Protein AF-A0A7K0VVI1-F1 (afdb_monomer)

pLDDT: mean 79.48, std 12.6, range [40.34, 97.38]

Sequence (184 aa):
MTERRVVFGRLAWAERVRLSEILRREVVGGVLLLIAAAVALIWANSAWRDAYFELTQVTIGPQSWGLHLTLADWAGEGLLALFFFVAGLELKRELVVGSLRNRSDAILPIAAAIGGMALPALIYFAFTSSTPGAGQGWGIPIATDIAFALAVLAIIGRGLPPALRAFLLTLAVVDDLGAITVIA

Mean predicted aligned error: 10.2 Å

Radius of gyration: 21.76 Å; Cα contacts (8 Å, |Δi|>4): 122; chains: 1; bounding box: 70×33×66 Å

Foldseek 3Di:
DDDDDDDPDPPVPVVVVVVVVVLVVLLVLLVVVVVVVVVLVDCCPDPNVVVVVVQQQCFDDDVVVVRRHGVVCCVPVVVVVVVVVVLVVVVVCCCPPRQVVDVVSVPVLLVVLCCLLVVQLVVQCVVCVVPPPSNLCSLVSLADDPSNVSNCCSVPVPPPDPVVVVSSNSSNSSNNVVSVVVND

Solvent-accessible surface area (backbone atoms only — not comparable to full-atom values): 10329 Å² total; per-residue (Å²): 138,86,84,83,82,86,80,89,77,73,70,68,57,64,52,50,52,52,51,50,54,52,50,50,52,49,36,51,53,22,51,50,50,54,50,51,52,51,51,50,54,51,42,62,74,40,97,57,22,63,62,50,53,54,54,37,61,41,70,56,60,62,70,93,74,72,41,80,35,28,42,46,46,43,62,51,56,49,47,46,51,55,50,48,51,52,50,51,53,50,49,54,46,28,47,71,79,38,72,49,49,43,67,83,62,33,49,59,41,51,53,49,24,52,50,61,33,49,51,42,28,51,54,44,48,72,74,32,72,88,44,89,81,45,80,74,56,44,61,60,67,35,60,64,64,50,67,59,53,48,20,51,42,55,69,69,43,76,83,57,58,71,68,57,53,54,49,52,54,53,24,43,55,52,30,42,54,48,41,47,72,74,71,110

Structure (mmCIF, N/CA/C/O backbone):
data_AF-A0A7K0VVI1-F1
#
_entry.id   AF-A0A7K0VVI1-F1
#
loop_
_atom_site.group_PDB
_atom_site.id
_atom_site.type_symbol
_atom_site.label_atom_id
_atom_site.label_alt_id
_atom_site.label_comp_id
_atom_site.label_asym_id
_atom_site.label_entity_id
_atom_site.label_seq_id
_atom_site.pdbx_PDB_ins_code
_atom_site.Cartn_x
_atom_site.Cartn_y
_atom_site.Cartn_z
_atom_site.occupancy
_atom_site.B_iso_or_equiv
_atom_site.auth_seq_id
_atom_site.auth_comp_id
_atom_site.auth_asym_id
_atom_site.auth_atom_id
_atom_site.pdbx_PDB_model_num
ATOM 1 N N . MET A 1 1 ? -44.580 -14.898 39.165 1.00 40.34 1 MET A N 1
ATOM 2 C CA . MET A 1 1 ? -44.389 -15.824 38.031 1.00 40.34 1 MET A CA 1
ATOM 3 C C . MET A 1 1 ? -43.973 -14.989 36.837 1.00 40.34 1 MET A C 1
ATOM 5 O O . MET A 1 1 ? -44.709 -14.096 36.444 1.00 40.34 1 MET A O 1
ATOM 9 N N . THR A 1 2 ? -42.738 -15.179 36.390 1.00 45.31 2 THR A N 1
ATOM 10 C CA . THR A 1 2 ? -42.007 -14.273 35.499 1.00 45.31 2 THR A CA 1
ATOM 11 C C . THR A 1 2 ? -41.863 -14.960 34.148 1.00 45.31 2 THR A C 1
ATOM 13 O O . THR A 1 2 ? -41.146 -15.953 34.066 1.00 45.31 2 THR A O 1
ATOM 16 N N . GLU A 1 3 ? -42.507 -14.458 33.093 1.00 43.78 3 GLU A N 1
ATOM 17 C CA . GLU A 1 3 ? -42.254 -14.942 31.730 1.00 43.78 3 GLU A CA 1
ATOM 18 C C . GLU A 1 3 ? -41.422 -13.934 30.931 1.00 43.78 3 GLU A C 1
ATOM 20 O O . GLU A 1 3 ? -41.817 -12.798 30.661 1.00 43.78 3 GLU A O 1
ATOM 25 N N . ARG A 1 4 ? -40.216 -14.390 30.580 1.00 45.56 4 ARG A N 1
ATOM 26 C CA . ARG A 1 4 ? -39.221 -13.739 29.727 1.00 45.56 4 ARG A CA 1
ATOM 27 C C . ARG A 1 4 ? -39.704 -13.754 28.275 1.00 45.56 4 ARG A C 1
ATOM 29 O O . ARG A 1 4 ? -39.815 -14.818 27.675 1.00 45.56 4 ARG A O 1
ATOM 36 N N . ARG A 1 5 ? -39.886 -12.578 27.666 1.00 47.03 5 ARG A N 1
ATOM 37 C CA . ARG A 1 5 ? -40.014 -12.451 26.205 1.00 47.03 5 ARG A CA 1
ATOM 38 C C . ARG A 1 5 ? -38.636 -12.563 25.552 1.00 47.03 5 ARG A C 1
ATOM 40 O O . ARG A 1 5 ? -37.759 -11.734 25.780 1.00 47.03 5 ARG A O 1
ATOM 47 N N . VAL A 1 6 ? -38.454 -13.590 24.729 1.00 54.66 6 VAL A N 1
ATOM 48 C CA . VAL A 1 6 ? -37.252 -13.814 23.915 1.00 54.66 6 VAL A CA 1
ATOM 49 C C . VAL A 1 6 ? -37.369 -12.981 22.632 1.00 54.66 6 VAL A C 1
ATOM 51 O O . VAL A 1 6 ? -38.163 -13.308 21.757 1.00 54.66 6 VAL A O 1
ATOM 54 N N . VAL A 1 7 ? -36.602 -11.888 22.523 1.00 55.25 7 VAL A N 1
ATOM 55 C CA . VAL A 1 7 ? -36.641 -10.951 21.371 1.00 55.25 7 VAL A CA 1
ATOM 56 C C . VAL A 1 7 ? -35.398 -11.054 20.456 1.00 55.25 7 VAL A C 1
ATOM 58 O O . VAL A 1 7 ? -35.383 -10.511 19.358 1.00 55.25 7 VAL A O 1
ATOM 61 N N . PHE A 1 8 ? -34.374 -11.839 20.803 1.00 53.88 8 PHE A N 1
ATOM 62 C CA . PHE A 1 8 ? -33.071 -11.837 20.105 1.00 53.88 8 PHE A CA 1
ATOM 63 C C . PHE A 1 8 ? -32.846 -12.963 19.070 1.00 53.88 8 PHE A C 1
ATOM 65 O O . PHE A 1 8 ? -31.756 -13.518 18.973 1.00 53.88 8 PHE A O 1
ATOM 72 N N . GLY A 1 9 ? -33.859 -13.323 18.274 1.00 49.78 9 GLY A N 1
ATOM 73 C CA . GLY A 1 9 ? -33.761 -14.474 17.354 1.00 49.78 9 GLY A CA 1
ATOM 74 C C . GLY A 1 9 ? -33.523 -14.175 15.867 1.00 49.78 9 GLY A C 1
ATOM 75 O O . GLY A 1 9 ? -32.975 -15.020 15.166 1.00 49.78 9 GLY A O 1
ATOM 76 N N . ARG A 1 10 ? -33.947 -13.012 15.344 1.00 47.38 10 ARG A N 1
ATOM 77 C CA . ARG A 1 10 ? -34.094 -12.826 13.877 1.00 47.38 10 ARG A CA 1
ATOM 78 C C . ARG A 1 10 ? -33.153 -11.812 13.218 1.00 47.38 10 ARG A C 1
ATOM 80 O O . ARG A 1 10 ? -33.054 -11.813 11.998 1.00 47.38 10 ARG A O 1
ATOM 87 N N . LEU A 1 11 ? -32.420 -11.002 13.985 1.00 53.69 11 LEU A N 1
ATOM 88 C CA . LEU A 1 11 ? -31.492 -9.999 13.430 1.00 53.69 11 LEU A CA 1
ATOM 89 C C . LEU A 1 11 ? -30.107 -10.574 13.078 1.00 53.69 11 LEU A C 1
ATOM 91 O O . LEU A 1 11 ? -29.451 -10.093 12.163 1.00 53.69 11 LEU A O 1
ATOM 95 N N . ALA A 1 12 ? -29.702 -11.681 13.706 1.00 57.44 12 ALA A N 1
ATOM 96 C CA . ALA A 1 12 ? -28.360 -12.242 13.540 1.00 57.44 12 ALA A CA 1
ATOM 97 C C . ALA A 1 12 ? -28.122 -12.978 12.205 1.00 57.44 12 ALA A C 1
ATOM 99 O O . ALA A 1 12 ? -26.975 -13.250 11.874 1.00 57.44 12 ALA A O 1
ATOM 100 N N . TRP A 1 13 ? -29.164 -13.344 11.451 1.00 55.56 13 TRP A N 1
ATOM 101 C CA . TRP A 1 13 ? -29.014 -14.111 10.204 1.00 55.56 13 TRP A CA 1
ATOM 102 C C . TRP A 1 13 ? -28.767 -13.217 8.988 1.00 55.56 13 TRP A C 1
ATOM 104 O O . TRP A 1 13 ? -27.836 -13.470 8.230 1.00 55.56 13 TRP A O 1
ATOM 114 N N . ALA A 1 14 ? -29.541 -12.140 8.832 1.00 56.72 14 ALA A N 1
ATOM 115 C CA . ALA A 1 14 ? -29.352 -11.187 7.735 1.00 56.72 14 ALA A CA 1
ATOM 116 C C . ALA A 1 14 ? -27.977 -10.501 7.806 1.00 56.72 14 ALA A C 1
ATOM 118 O O . ALA A 1 14 ? -27.325 -10.285 6.786 1.00 56.72 14 ALA A O 1
ATOM 119 N N . GLU A 1 15 ? -27.510 -10.222 9.023 1.00 58.06 15 GLU A N 1
ATOM 120 C CA . GLU A 1 15 ? -26.200 -9.630 9.279 1.00 58.06 15 GLU A CA 1
ATOM 121 C C . GLU A 1 15 ? -25.059 -10.618 8.993 1.00 58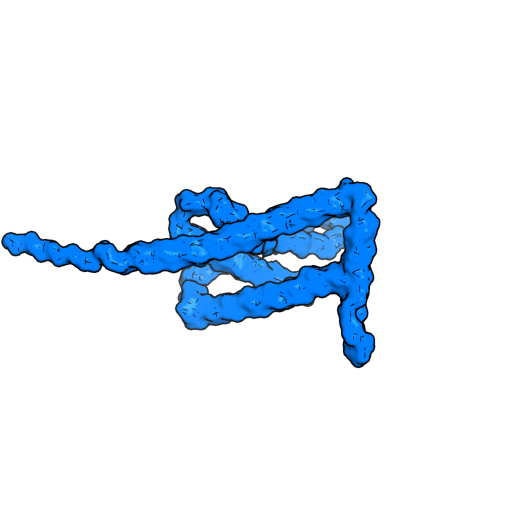.06 15 GLU A C 1
ATOM 123 O O . GLU A 1 15 ? -24.086 -10.258 8.337 1.00 58.06 15 GLU A O 1
ATOM 128 N N . ARG A 1 16 ? -25.215 -11.903 9.351 1.00 55.22 16 ARG A N 1
ATOM 129 C CA . ARG A 1 16 ? -24.257 -12.964 8.982 1.00 55.22 16 ARG A CA 1
ATOM 130 C C . ARG A 1 16 ? -24.175 -13.186 7.475 1.00 55.22 16 ARG A C 1
ATOM 132 O O . ARG A 1 16 ? -23.074 -13.367 6.967 1.00 55.22 16 ARG A O 1
ATOM 139 N N . VAL A 1 17 ? -25.305 -13.156 6.767 1.00 60.59 17 VAL A N 1
ATOM 140 C CA . VAL A 1 17 ? -25.335 -13.315 5.305 1.00 60.59 17 VAL A CA 1
ATOM 141 C C . VAL A 1 17 ? -24.643 -12.128 4.627 1.00 60.59 17 VAL A C 1
ATOM 143 O O . VAL A 1 17 ? -23.749 -12.346 3.812 1.00 60.59 17 VAL A O 1
ATOM 146 N N . ARG A 1 18 ? -24.937 -10.885 5.038 1.00 58.78 18 ARG A N 1
ATOM 147 C CA . ARG A 1 18 ? -24.235 -9.693 4.523 1.00 58.78 18 ARG A CA 1
ATOM 148 C C . ARG A 1 18 ? -22.737 -9.720 4.802 1.00 58.78 18 ARG A C 1
ATOM 150 O O . ARG A 1 18 ? -21.954 -9.471 3.892 1.00 58.78 18 ARG A O 1
ATOM 157 N N . LEU A 1 19 ? -22.335 -10.068 6.024 1.00 55.97 19 LEU A N 1
ATOM 158 C CA . LEU A 1 19 ? -20.921 -10.195 6.376 1.00 55.97 19 LEU A CA 1
ATOM 159 C C . LEU A 1 19 ? -20.249 -11.293 5.553 1.00 55.97 19 LEU A C 1
ATOM 161 O O . LEU A 1 19 ? -19.155 -11.083 5.053 1.00 55.97 19 LEU A O 1
ATOM 165 N N . SER A 1 20 ? -20.908 -12.436 5.344 1.00 57.38 20 SER A N 1
ATOM 166 C CA . SER A 1 20 ? -20.353 -13.511 4.518 1.00 57.38 20 SER A CA 1
ATOM 167 C C . SER A 1 20 ? -20.157 -13.096 3.060 1.00 57.38 20 SER A C 1
ATOM 169 O O . SER A 1 20 ? -19.182 -13.505 2.440 1.00 57.38 20 SER A O 1
ATOM 171 N N . GLU A 1 21 ? -21.038 -12.256 2.518 1.00 60.53 21 GLU A N 1
ATOM 172 C CA . GLU A 1 21 ? -20.967 -11.823 1.126 1.00 60.53 21 GLU A CA 1
ATOM 173 C C . GLU A 1 21 ? -19.925 -10.721 0.908 1.00 60.53 21 GLU A C 1
ATOM 175 O O . GLU A 1 21 ? -19.190 -10.767 -0.078 1.00 60.53 21 GLU A O 1
ATOM 180 N N . ILE A 1 22 ? -19.791 -9.795 1.862 1.00 57.16 22 ILE A N 1
ATOM 181 C CA . ILE A 1 22 ? -18.716 -8.790 1.887 1.00 57.16 22 ILE A CA 1
ATOM 182 C C . ILE A 1 22 ? -17.358 -9.484 2.049 1.00 57.16 22 ILE A C 1
ATOM 184 O O . ILE A 1 22 ? -16.472 -9.297 1.220 1.00 57.16 22 ILE A O 1
ATOM 188 N N . LEU A 1 23 ? -17.233 -10.392 3.022 1.00 55.91 23 LEU A N 1
ATOM 189 C CA . LEU A 1 23 ? -16.005 -11.158 3.258 1.00 55.91 23 LEU A CA 1
ATOM 190 C C . LEU A 1 23 ? -15.638 -12.036 2.061 1.00 55.91 23 LEU A C 1
ATOM 192 O O . LEU A 1 23 ? -14.468 -12.174 1.722 1.00 55.91 23 LEU A O 1
ATOM 196 N N . ARG A 1 24 ? -16.621 -12.641 1.386 1.00 61.84 24 ARG A N 1
ATOM 197 C CA . ARG A 1 24 ? -16.353 -13.454 0.195 1.00 61.84 24 ARG A CA 1
ATOM 198 C C . ARG A 1 24 ? -15.853 -12.594 -0.966 1.00 61.84 24 ARG A C 1
ATOM 200 O O . ARG A 1 24 ? -15.004 -13.064 -1.715 1.00 61.84 24 ARG A O 1
ATOM 207 N N . ARG A 1 25 ? -16.322 -11.348 -1.099 1.00 64.12 25 ARG A N 1
ATOM 208 C CA . ARG A 1 25 ? -15.789 -10.386 -2.080 1.00 64.12 25 ARG A CA 1
ATOM 209 C C . ARG A 1 25 ? -14.366 -9.942 -1.725 1.00 64.12 25 ARG A C 1
ATOM 211 O O . ARG A 1 25 ? -13.515 -9.951 -2.609 1.00 64.12 25 ARG A O 1
ATOM 218 N N . GLU A 1 26 ? -14.091 -9.656 -0.453 1.00 66.38 26 GLU A N 1
ATOM 219 C CA . GLU A 1 26 ? -12.748 -9.303 0.041 1.00 66.38 26 GLU A CA 1
ATOM 220 C C . GLU A 1 26 ? -11.733 -10.442 -0.163 1.00 66.38 26 GLU A C 1
ATOM 222 O O . GLU A 1 26 ? -10.644 -10.218 -0.687 1.00 66.38 26 GLU A O 1
ATOM 227 N N . VAL A 1 27 ? -12.106 -11.687 0.159 1.00 71.25 27 VAL A N 1
ATOM 228 C CA . VAL A 1 27 ? -11.250 -12.869 -0.058 1.00 71.25 27 VAL A CA 1
ATOM 229 C C . VAL A 1 27 ? -10.961 -13.079 -1.543 1.00 71.25 27 VAL A C 1
ATOM 231 O O . VAL A 1 27 ? -9.830 -13.394 -1.900 1.00 71.25 27 VAL A O 1
ATOM 234 N N . VAL A 1 28 ? -11.960 -12.922 -2.418 1.00 80.31 28 VAL A N 1
ATOM 235 C CA . VAL A 1 28 ? -11.761 -13.089 -3.867 1.00 80.31 28 VAL A CA 1
ATOM 236 C C . VAL A 1 28 ? -10.783 -12.045 -4.398 1.00 80.31 28 VAL A C 1
ATOM 238 O O . VAL A 1 28 ? -9.861 -12.416 -5.119 1.00 80.31 28 VAL A O 1
ATOM 241 N N . GLY A 1 29 ? -10.930 -10.777 -4.000 1.00 80.12 29 GLY A N 1
ATOM 242 C CA . GLY A 1 29 ? -9.983 -9.721 -4.368 1.00 80.12 29 GLY A CA 1
ATOM 243 C C . GLY A 1 29 ? -8.560 -10.036 -3.903 1.00 80.12 29 GLY A C 1
ATOM 244 O O . GLY A 1 29 ? -7.624 -9.982 -4.698 1.00 80.12 29 GLY A O 1
ATOM 245 N N . GLY A 1 30 ? -8.407 -10.468 -2.650 1.00 80.00 30 GLY A N 1
ATOM 246 C CA . GLY A 1 30 ? -7.105 -10.834 -2.098 1.00 80.00 30 GLY A CA 1
ATOM 247 C C . GLY A 1 30 ? -6.453 -12.045 -2.772 1.00 80.00 30 GLY A C 1
ATOM 248 O O . GL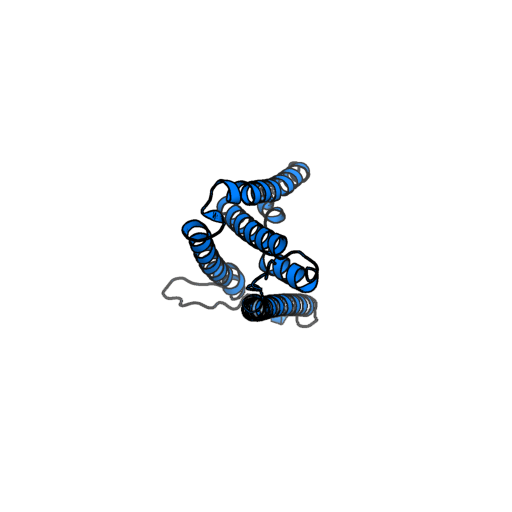Y A 1 30 ? -5.259 -12.035 -3.055 1.00 80.00 30 GLY A O 1
ATOM 249 N N . VAL A 1 31 ? -7.226 -13.086 -3.087 1.00 83.06 31 VAL A N 1
ATOM 250 C CA . VAL A 1 31 ? -6.714 -14.257 -3.817 1.00 83.06 31 VAL A CA 1
ATOM 251 C C . VAL A 1 31 ? -6.307 -13.879 -5.241 1.00 83.06 31 VAL A C 1
ATOM 253 O O . VAL A 1 31 ? -5.258 -14.323 -5.705 1.00 83.06 31 VAL A O 1
ATOM 256 N N . LEU A 1 32 ? -7.093 -13.042 -5.925 1.00 87.38 32 LEU A N 1
ATOM 257 C CA . LEU A 1 32 ? -6.739 -12.541 -7.254 1.00 87.38 32 LEU A CA 1
ATOM 258 C C . LEU A 1 32 ? -5.443 -11.724 -7.223 1.00 87.38 32 LEU A C 1
ATOM 260 O O . LEU A 1 32 ? -4.602 -11.928 -8.094 1.00 87.38 32 LEU A O 1
ATOM 264 N N . LEU A 1 33 ? -5.247 -10.874 -6.207 1.00 86.81 33 LEU A N 1
ATOM 265 C CA . LEU A 1 33 ? -4.001 -10.125 -6.004 1.00 86.81 33 LEU A CA 1
ATOM 266 C C . LEU A 1 33 ? -2.798 -11.069 -5.865 1.00 86.81 33 LEU A C 1
ATOM 268 O O . LEU A 1 33 ? -1.798 -10.901 -6.559 1.00 86.81 33 LEU A O 1
ATOM 272 N N . LEU A 1 34 ? -2.905 -12.094 -5.013 1.00 86.50 34 LEU A N 1
ATOM 273 C CA . LEU A 1 34 ? -1.829 -13.069 -4.804 1.00 86.50 34 LEU A CA 1
ATOM 274 C C . LEU A 1 34 ? -1.502 -13.855 -6.078 1.00 86.50 34 LEU A C 1
ATOM 276 O O . LEU A 1 34 ? -0.330 -14.073 -6.383 1.00 86.50 34 LEU A O 1
ATOM 280 N N . ILE A 1 35 ? -2.524 -14.264 -6.836 1.00 91.62 35 ILE A N 1
ATOM 281 C CA . ILE A 1 35 ? -2.335 -14.941 -8.125 1.00 91.62 35 ILE A CA 1
ATOM 282 C C . ILE A 1 35 ? -1.659 -13.998 -9.121 1.00 91.62 35 ILE A C 1
ATOM 284 O O . ILE A 1 35 ? -0.700 -14.405 -9.770 1.00 91.62 35 ILE A O 1
ATOM 288 N N . ALA A 1 36 ? -2.114 -12.747 -9.226 1.00 91.12 36 ALA 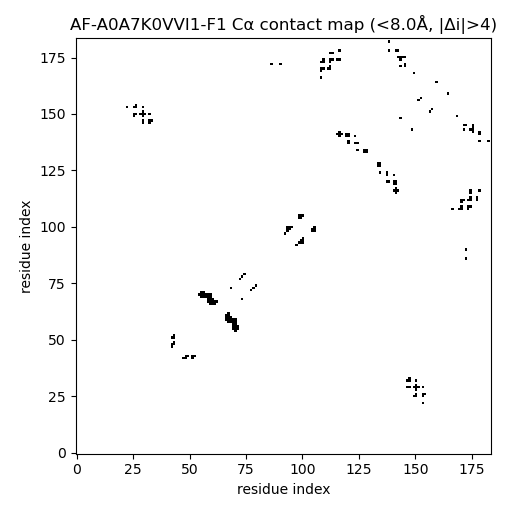A N 1
ATOM 289 C CA . ALA A 1 36 ? -1.522 -11.757 -10.120 1.00 91.12 36 ALA A CA 1
ATOM 290 C C . ALA A 1 36 ? -0.045 -11.500 -9.781 1.00 91.12 36 ALA A C 1
ATOM 292 O O . ALA A 1 36 ? 0.796 -11.535 -10.678 1.00 91.12 36 ALA A O 1
ATOM 293 N N . ALA A 1 37 ? 0.288 -11.340 -8.497 1.00 90.56 37 ALA A N 1
ATOM 294 C CA . ALA A 1 37 ? 1.665 -11.179 -8.033 1.00 90.56 37 ALA A CA 1
ATOM 295 C C . ALA A 1 37 ? 2.530 -12.410 -8.351 1.00 90.56 37 ALA A C 1
ATOM 297 O O . ALA A 1 37 ? 3.649 -12.272 -8.846 1.00 90.56 37 ALA A O 1
ATOM 298 N N . ALA A 1 38 ? 2.009 -13.620 -8.125 1.00 94.00 38 ALA A N 1
ATOM 299 C CA . ALA A 1 38 ? 2.714 -14.856 -8.457 1.00 94.00 38 ALA A CA 1
ATOM 300 C C . ALA A 1 38 ? 2.955 -14.991 -9.968 1.00 94.00 38 ALA A C 1
ATOM 302 O O . ALA A 1 38 ? 4.063 -15.325 -10.385 1.00 94.00 38 ALA A O 1
ATOM 303 N N . VAL A 1 39 ? 1.947 -14.692 -10.793 1.00 95.81 39 VAL A N 1
ATOM 304 C CA . VAL A 1 39 ? 2.070 -14.693 -12.257 1.00 95.81 39 VAL A CA 1
ATOM 305 C C . VAL A 1 39 ? 3.108 -13.668 -12.710 1.00 95.81 39 VAL A C 1
ATOM 307 O O . VAL A 1 39 ? 3.971 -14.015 -13.513 1.00 95.81 39 VAL A O 1
ATOM 310 N N . ALA A 1 40 ? 3.076 -12.446 -12.171 1.00 93.81 40 ALA A N 1
ATOM 311 C CA . ALA A 1 40 ? 4.048 -11.405 -12.494 1.00 93.81 40 ALA A CA 1
ATOM 312 C C . ALA A 1 40 ? 5.479 -11.830 -12.128 1.00 93.81 40 ALA A C 1
ATOM 314 O O . ALA A 1 40 ? 6.381 -11.722 -12.958 1.00 93.81 40 ALA A O 1
ATOM 315 N N . LEU A 1 41 ? 5.684 -12.390 -10.929 1.00 95.06 41 LEU A N 1
ATOM 316 C CA . LEU A 1 41 ? 6.987 -12.903 -10.494 1.00 95.06 41 LEU A CA 1
ATOM 317 C C . LEU A 1 41 ? 7.486 -14.039 -11.390 1.00 95.06 41 LEU A C 1
ATOM 319 O O . LEU A 1 41 ? 8.646 -14.020 -11.802 1.00 95.06 41 LEU A O 1
ATOM 323 N N . ILE A 1 42 ? 6.634 -15.015 -11.710 1.00 97.38 42 ILE A N 1
ATOM 324 C CA . ILE A 1 42 ? 7.006 -16.135 -12.583 1.00 97.38 42 ILE A CA 1
ATOM 325 C C . ILE A 1 42 ? 7.360 -15.615 -13.976 1.00 97.38 42 ILE A C 1
ATOM 327 O O . ILE A 1 42 ? 8.406 -15.977 -14.509 1.00 97.38 42 ILE A O 1
ATOM 331 N N . TRP A 1 43 ? 6.532 -14.744 -14.556 1.00 97.12 43 TRP A N 1
ATOM 332 C CA . TRP A 1 43 ? 6.752 -14.217 -15.900 1.00 97.12 43 TRP A CA 1
ATOM 333 C C . TRP A 1 43 ? 8.044 -13.394 -15.973 1.00 97.12 43 TRP A C 1
ATOM 335 O O . TRP A 1 43 ? 8.892 -13.677 -16.825 1.00 97.12 43 TRP A O 1
ATOM 345 N N . ALA A 1 44 ? 8.263 -12.474 -15.030 1.00 94.94 44 ALA A N 1
ATOM 346 C CA . ALA A 1 44 ? 9.460 -11.632 -14.975 1.00 94.94 44 ALA A CA 1
ATOM 347 C C . ALA A 1 44 ? 10.770 -12.424 -14.786 1.00 94.94 44 ALA A C 1
ATOM 349 O O . ALA A 1 44 ? 11.836 -11.946 -15.177 1.00 94.94 44 ALA A O 1
ATOM 350 N N . ASN A 1 45 ? 10.698 -13.636 -14.222 1.00 96.94 45 ASN A N 1
ATOM 351 C CA . ASN A 1 45 ? 11.842 -14.532 -14.007 1.00 96.94 45 ASN A CA 1
ATOM 352 C C . ASN A 1 45 ? 11.894 -15.713 -14.999 1.00 96.94 45 ASN A C 1
ATOM 354 O O . ASN A 1 45 ? 12.700 -16.627 -14.831 1.00 96.94 45 ASN A O 1
ATOM 358 N N . SER A 1 46 ? 11.045 -15.717 -16.028 1.00 95.81 46 SER A N 1
ATOM 359 C CA . SER A 1 46 ? 10.980 -16.785 -17.035 1.00 95.81 46 SER A CA 1
ATOM 360 C C . SER A 1 46 ? 11.779 -16.457 -18.302 1.00 95.81 46 SER A C 1
ATOM 362 O O . SER A 1 46 ? 12.265 -15.342 -18.491 1.00 95.81 46 SER A O 1
ATOM 364 N N . ALA A 1 47 ? 11.849 -17.416 -19.232 1.00 95.94 47 ALA A N 1
ATOM 365 C CA . ALA A 1 47 ? 12.404 -17.201 -20.572 1.00 95.94 47 ALA A CA 1
ATOM 366 C C . ALA A 1 47 ? 11.629 -16.153 -21.401 1.00 95.94 47 ALA A C 1
ATOM 368 O O . ALA A 1 47 ? 12.152 -15.661 -22.393 1.00 95.94 47 ALA A O 1
ATOM 369 N N . TRP A 1 48 ? 10.405 -15.789 -20.997 1.00 94.81 48 TRP A N 1
ATOM 370 C CA . TRP A 1 48 ? 9.587 -14.754 -21.643 1.00 94.81 48 TRP A CA 1
ATOM 371 C C . TRP A 1 48 ? 9.651 -13.400 -20.926 1.00 94.81 48 TRP A C 1
ATOM 373 O O . TRP A 1 48 ? 8.767 -12.562 -21.114 1.00 94.81 48 TRP A O 1
ATOM 383 N N . ARG A 1 49 ? 10.673 -13.179 -20.088 1.00 95.06 49 ARG A N 1
ATOM 384 C CA . ARG A 1 49 ? 10.858 -11.920 -19.355 1.00 95.06 49 ARG A CA 1
ATOM 385 C C . ARG A 1 49 ? 10.909 -10.695 -20.268 1.00 95.06 49 ARG A C 1
ATOM 387 O O . ARG A 1 49 ? 10.369 -9.660 -19.901 1.00 95.06 49 ARG A O 1
ATOM 394 N N . ASP A 1 50 ? 11.510 -10.815 -21.450 1.00 94.88 50 ASP A N 1
ATOM 395 C CA . ASP A 1 50 ? 11.674 -9.680 -22.362 1.00 94.88 50 ASP A CA 1
ATOM 396 C C . ASP A 1 50 ? 10.312 -9.191 -22.857 1.00 94.88 50 ASP A C 1
ATOM 398 O O . ASP A 1 50 ? 10.023 -8.005 -22.771 1.00 94.88 50 ASP A O 1
ATOM 402 N N . ALA A 1 51 ? 9.410 -10.114 -23.207 1.00 94.00 51 ALA A N 1
ATOM 403 C CA . ALA A 1 51 ? 8.035 -9.784 -23.576 1.00 94.00 51 ALA A CA 1
ATOM 404 C C . ALA A 1 51 ? 7.257 -9.104 -22.432 1.00 94.00 51 ALA A C 1
ATOM 406 O O . ALA A 1 51 ? 6.432 -8.227 -22.684 1.00 94.00 51 ALA A O 1
ATOM 407 N N . TYR A 1 52 ? 7.515 -9.482 -21.172 1.00 93.25 52 TYR A N 1
ATOM 408 C CA . TYR A 1 52 ? 6.924 -8.806 -20.013 1.00 93.25 52 TYR A CA 1
ATOM 409 C C . TYR A 1 52 ? 7.408 -7.355 -19.919 1.00 93.25 52 TYR A C 1
ATOM 411 O O . TYR A 1 52 ? 6.593 -6.438 -19.829 1.00 93.25 52 TYR A O 1
ATOM 419 N N . PHE A 1 53 ? 8.722 -7.127 -19.985 1.00 93.44 53 PHE A N 1
ATOM 420 C CA . PHE A 1 53 ? 9.269 -5.774 -19.892 1.00 93.44 53 PHE A CA 1
ATOM 421 C C . PHE A 1 53 ? 8.903 -4.915 -21.109 1.00 93.44 53 PHE A C 1
ATOM 423 O O . PHE A 1 53 ? 8.516 -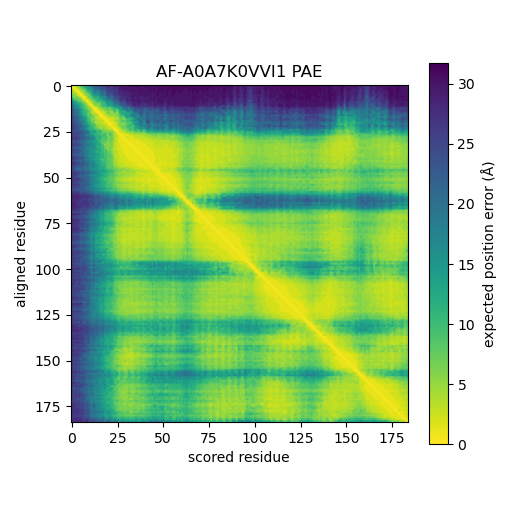3.765 -20.924 1.00 93.44 53 PHE A O 1
ATOM 430 N N . GLU A 1 54 ? 8.908 -5.458 -22.325 1.00 94.44 54 GLU A N 1
ATOM 431 C CA . GLU A 1 54 ? 8.422 -4.750 -23.516 1.00 94.44 54 GLU A CA 1
ATOM 432 C C . GLU A 1 54 ? 6.966 -4.302 -23.355 1.00 94.44 54 GLU A C 1
ATOM 434 O O . GLU A 1 54 ? 6.652 -3.141 -23.618 1.00 94.44 54 GLU A O 1
ATOM 439 N N . LEU A 1 55 ? 6.094 -5.178 -22.841 1.00 92.75 55 LEU A N 1
ATOM 440 C CA . LEU A 1 55 ? 4.696 -4.845 -22.568 1.00 92.75 55 LEU A CA 1
ATOM 441 C C . LEU A 1 55 ? 4.572 -3.681 -21.574 1.00 92.75 55 LEU A C 1
ATOM 443 O O . LEU A 1 55 ? 3.768 -2.775 -21.789 1.00 92.75 55 LEU A O 1
ATOM 447 N N . THR A 1 56 ? 5.378 -3.674 -20.508 1.00 90.94 56 THR A N 1
ATOM 448 C CA . THR A 1 56 ? 5.350 -2.586 -19.513 1.00 90.94 56 THR A CA 1
ATOM 449 C C . THR A 1 56 ? 5.742 -1.226 -20.094 1.00 90.94 56 THR A C 1
ATOM 451 O O . THR A 1 56 ? 5.250 -0.208 -19.617 1.00 90.94 56 THR A O 1
ATOM 454 N N . GLN A 1 57 ? 6.572 -1.205 -21.142 1.00 92.25 57 GLN A N 1
ATOM 455 C CA . GLN A 1 57 ? 7.043 0.013 -21.810 1.00 92.25 57 GLN A CA 1
ATOM 456 C C . GLN A 1 57 ? 6.115 0.491 -22.938 1.00 92.25 57 GLN A C 1
ATOM 458 O O . GLN A 1 57 ? 6.361 1.544 -23.530 1.00 92.25 57 GLN A O 1
ATOM 463 N N . VAL A 1 58 ? 5.042 -0.246 -23.250 1.00 90.69 58 VAL A N 1
ATOM 464 C CA . VAL A 1 58 ? 4.057 0.180 -24.252 1.00 90.69 58 VAL A CA 1
ATOM 465 C C . VAL A 1 58 ? 3.443 1.501 -23.811 1.00 90.69 58 VAL A C 1
ATOM 467 O O . VAL A 1 58 ? 2.825 1.585 -22.755 1.00 90.69 58 VAL A O 1
ATOM 470 N N . THR A 1 59 ? 3.603 2.539 -24.625 1.00 89.12 59 THR A N 1
ATOM 471 C CA . THR A 1 59 ? 3.058 3.863 -24.327 1.00 89.12 59 THR A CA 1
ATOM 472 C C . THR A 1 59 ? 1.614 3.967 -24.796 1.00 89.12 59 THR A C 1
ATOM 474 O O . THR A 1 59 ? 1.277 3.612 -25.927 1.00 89.12 59 THR A O 1
ATOM 477 N N . ILE A 1 60 ? 0.743 4.445 -23.910 1.00 83.38 60 ILE A N 1
ATOM 478 C CA . ILE A 1 60 ? -0.688 4.603 -24.164 1.00 83.38 60 ILE A CA 1
ATOM 479 C C . ILE A 1 60 ? -1.089 6.008 -23.717 1.00 83.38 60 ILE A C 1
ATOM 481 O O . ILE A 1 60 ? -0.938 6.366 -22.553 1.00 83.38 60 ILE A O 1
ATOM 485 N N . GLY A 1 61 ? -1.627 6.817 -24.628 1.00 78.56 61 GLY A N 1
ATOM 486 C CA . GLY A 1 61 ? -2.156 8.133 -24.280 1.00 78.56 61 GLY A CA 1
ATOM 487 C C . GLY A 1 61 ? -2.345 9.050 -25.490 1.00 78.56 61 GLY A C 1
ATOM 488 O O . GLY A 1 61 ? -1.621 8.929 -26.482 1.00 78.56 61 GLY A O 1
ATOM 489 N N . PRO A 1 62 ? -3.341 9.953 -25.463 1.00 71.44 62 PRO A N 1
ATOM 490 C CA . PRO A 1 62 ? -3.550 10.906 -26.541 1.00 71.44 62 PRO A CA 1
ATOM 491 C C . PRO A 1 62 ? -2.400 11.924 -26.579 1.00 71.44 62 PRO A C 1
ATOM 493 O O . PRO A 1 62 ? -2.263 12.763 -25.688 1.00 71.44 62 PRO A O 1
ATOM 496 N N . GLN A 1 63 ? -1.611 11.889 -27.661 1.00 66.62 63 GLN A 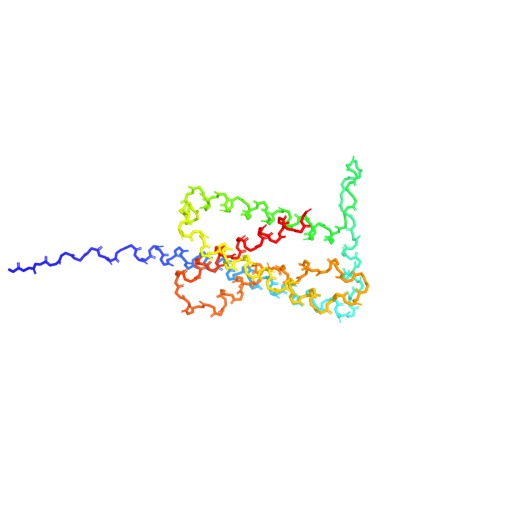N 1
ATOM 497 C CA . GLN A 1 63 ? -0.510 12.833 -27.920 1.00 66.62 63 GLN A CA 1
ATOM 498 C C . GLN A 1 63 ? -0.946 14.303 -27.811 1.00 66.62 63 GLN A C 1
ATOM 500 O O . GLN A 1 63 ? -0.165 15.155 -27.402 1.00 66.62 63 GLN A O 1
ATOM 505 N N . SER A 1 64 ? -2.213 14.601 -28.114 1.00 70.25 64 SER A N 1
ATOM 506 C CA . SER A 1 64 ? -2.791 15.947 -28.041 1.00 70.25 64 SER A CA 1
ATOM 507 C C . SER A 1 64 ? -2.796 16.564 -26.639 1.00 70.25 64 SER A C 1
ATOM 509 O O . SER A 1 64 ? -2.934 17.778 -26.526 1.00 70.25 64 SER A O 1
ATOM 511 N N . TRP A 1 65 ? -2.681 15.757 -25.580 1.00 71.19 65 TRP A N 1
ATOM 512 C CA . TRP A 1 65 ? -2.666 16.215 -24.184 1.00 71.19 65 TRP A CA 1
ATOM 513 C C . TRP A 1 65 ? -1.296 16.038 -23.510 1.00 71.19 65 TRP A C 1
ATOM 515 O O . TRP A 1 65 ? -1.187 16.235 -22.305 1.00 71.19 65 TRP A O 1
ATOM 525 N N . GLY A 1 66 ? -0.253 15.659 -24.262 1.00 69.62 66 GLY A N 1
ATOM 526 C CA . GLY A 1 66 ? 1.095 15.439 -23.720 1.00 69.62 66 GLY A CA 1
ATOM 527 C C . GLY A 1 66 ? 1.225 14.218 -22.799 1.00 69.62 66 GLY A C 1
ATOM 528 O O . GLY A 1 66 ? 2.248 14.054 -22.141 1.00 69.62 66 GLY A O 1
ATOM 529 N N . LEU A 1 67 ? 0.208 13.353 -22.749 1.00 72.12 67 LEU A N 1
ATOM 530 C CA . LEU A 1 67 ? 0.201 12.128 -21.950 1.00 72.12 67 LEU A CA 1
ATOM 531 C C . LEU A 1 67 ? 0.965 11.020 -22.686 1.00 72.12 67 LEU A C 1
ATOM 533 O O . LEU A 1 67 ? 0.396 10.289 -23.495 1.00 72.12 67 LEU A O 1
ATOM 537 N N . HIS A 1 68 ? 2.260 10.913 -22.396 1.00 77.31 68 HIS A N 1
ATOM 538 C CA . HIS A 1 68 ? 3.148 9.840 -22.852 1.00 77.31 68 HIS A CA 1
ATOM 539 C C . HIS A 1 68 ? 3.454 8.873 -21.705 1.00 77.31 68 HIS A C 1
ATOM 541 O O . HIS A 1 68 ? 4.599 8.736 -21.289 1.00 77.31 68 HIS A O 1
ATOM 547 N N . LEU A 1 69 ? 2.414 8.238 -21.171 1.00 84.81 69 LEU A N 1
ATOM 548 C CA . LEU A 1 69 ? 2.546 7.295 -20.065 1.00 84.81 69 LEU A CA 1
ATOM 549 C C . LEU A 1 69 ? 2.738 5.879 -20.601 1.00 84.81 69 LEU A C 1
ATOM 551 O O . LEU A 1 69 ? 2.051 5.455 -21.540 1.00 84.81 69 LEU A O 1
ATOM 555 N N . THR A 1 70 ? 3.678 5.150 -20.012 1.00 91.69 70 THR A N 1
ATOM 556 C CA . THR A 1 70 ? 3.840 3.718 -20.265 1.00 91.69 70 THR A CA 1
ATOM 557 C C . THR A 1 70 ? 2.697 2.934 -19.620 1.00 91.69 70 THR A C 1
ATOM 559 O O . THR A 1 70 ? 1.973 3.431 -18.754 1.00 91.69 70 THR A O 1
ATOM 562 N N . LEU A 1 71 ? 2.513 1.681 -20.029 1.00 90.44 71 LEU A N 1
ATOM 563 C CA . LEU A 1 71 ? 1.551 0.788 -19.395 1.00 90.44 71 LEU A CA 1
ATOM 564 C C . LEU A 1 71 ? 1.898 0.577 -17.913 1.00 90.44 71 LEU A C 1
ATOM 566 O O . LEU A 1 71 ? 0.988 0.463 -17.094 1.00 90.44 71 LEU A O 1
ATOM 570 N N . ALA A 1 72 ? 3.192 0.575 -17.566 1.00 89.88 72 ALA A N 1
ATOM 571 C CA . ALA A 1 72 ? 3.643 0.572 -16.178 1.00 89.88 72 ALA A CA 1
ATOM 572 C C . ALA A 1 72 ? 3.171 1.811 -15.413 1.00 89.88 72 ALA A C 1
ATOM 574 O O . ALA A 1 72 ? 2.674 1.656 -14.303 1.00 89.88 72 ALA A O 1
ATOM 575 N N . ASP A 1 73 ? 3.253 3.004 -16.003 1.00 90.12 73 ASP A N 1
ATOM 576 C CA . ASP A 1 73 ? 2.805 4.238 -15.343 1.00 90.12 73 ASP A CA 1
ATOM 577 C C . ASP A 1 73 ? 1.282 4.247 -15.160 1.00 90.12 73 ASP A C 1
ATOM 579 O O . ASP A 1 73 ? 0.773 4.612 -14.104 1.00 90.12 73 ASP A O 1
ATOM 583 N N . TRP A 1 74 ? 0.524 3.764 -16.148 1.00 90.75 74 TRP A N 1
ATOM 584 C CA . TRP A 1 74 ? -0.924 3.592 -15.999 1.00 90.75 74 TRP A CA 1
ATOM 585 C C . TRP A 1 74 ? -1.287 2.596 -14.898 1.00 90.75 74 TRP A C 1
ATOM 587 O O . TRP A 1 74 ? -2.219 2.840 -14.129 1.00 90.75 74 TRP A O 1
ATOM 597 N N . ALA A 1 75 ? -0.573 1.473 -14.823 1.00 89.38 75 ALA A N 1
ATOM 598 C CA . ALA A 1 75 ? -0.799 0.460 -13.800 1.00 89.38 75 ALA A CA 1
ATOM 599 C C . ALA A 1 75 ? -0.348 0.928 -12.408 1.00 89.38 75 ALA A C 1
ATOM 601 O O . ALA A 1 75 ? -1.004 0.607 -11.422 1.00 89.38 75 ALA A O 1
ATOM 602 N N . GLY A 1 76 ? 0.752 1.675 -12.334 1.00 88.06 76 GLY A N 1
ATOM 603 C CA . GLY A 1 76 ? 1.323 2.217 -11.110 1.00 88.06 76 GLY A CA 1
ATOM 604 C C . GLY A 1 76 ? 0.568 3.451 -10.650 1.00 88.06 76 GLY A C 1
ATOM 605 O O . GLY A 1 76 ? -0.175 3.385 -9.686 1.00 88.06 76 GLY A O 1
ATOM 606 N N . GLU A 1 77 ? 0.715 4.569 -11.347 1.00 86.00 77 GLU A N 1
ATOM 607 C CA . GLU A 1 77 ? 0.145 5.857 -10.946 1.00 86.00 77 GLU A CA 1
ATOM 608 C C . GLU A 1 77 ? -1.357 5.950 -11.245 1.00 86.00 77 GLU A C 1
ATOM 610 O O . GLU A 1 77 ? -2.132 6.429 -10.417 1.00 86.00 77 GLU A O 1
ATOM 615 N N . GLY A 1 78 ? -1.798 5.462 -12.409 1.00 88.50 78 GLY A N 1
ATOM 616 C CA . GLY A 1 78 ? -3.194 5.580 -12.844 1.00 88.50 78 GLY A CA 1
ATOM 617 C C . GLY A 1 78 ? -4.172 4.762 -11.993 1.00 88.50 78 GL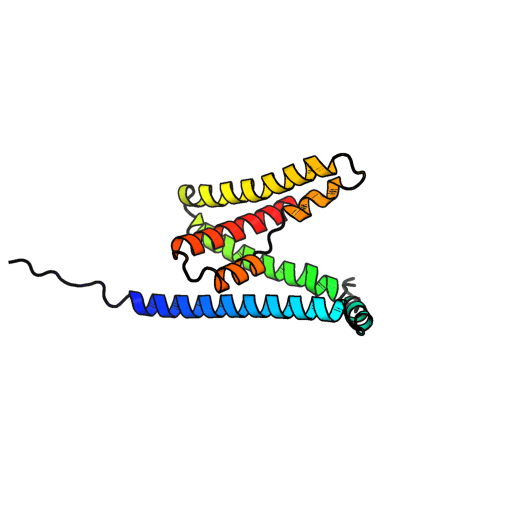Y A C 1
ATOM 618 O O . GLY A 1 78 ? -5.173 5.291 -11.498 1.00 88.50 78 GLY A O 1
ATOM 619 N N . LEU A 1 79 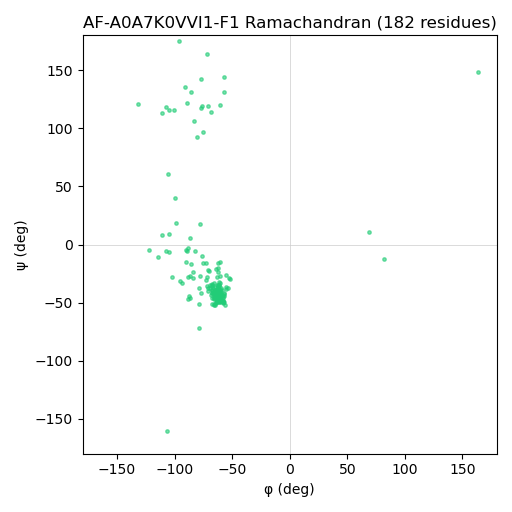? -3.890 3.471 -11.790 1.00 89.31 79 LEU A N 1
ATOM 620 C CA . LEU A 1 79 ? -4.723 2.622 -10.929 1.00 89.31 79 LEU A CA 1
ATOM 621 C C . LEU A 1 79 ? -4.625 3.033 -9.458 1.00 89.31 79 LEU A C 1
ATOM 623 O O . LEU A 1 79 ? -5.635 2.981 -8.759 1.00 89.31 79 LEU A O 1
ATOM 627 N N . LEU A 1 80 ? -3.456 3.485 -8.999 1.00 85.44 80 LEU A N 1
ATOM 628 C CA . LEU A 1 80 ? -3.270 3.973 -7.633 1.00 85.44 80 LEU A CA 1
ATOM 629 C C . LEU A 1 80 ? -4.038 5.279 -7.389 1.00 85.44 80 LEU A C 1
ATOM 631 O O . LEU A 1 80 ? -4.655 5.433 -6.337 1.00 85.44 80 LEU A O 1
ATOM 635 N N . ALA A 1 81 ? -4.132 6.169 -8.381 1.00 87.94 81 ALA A N 1
ATOM 636 C CA . ALA A 1 81 ? -4.999 7.344 -8.305 1.00 87.94 81 ALA A CA 1
ATOM 637 C C . ALA A 1 81 ? -6.482 6.959 -8.150 1.00 87.94 81 ALA A C 1
ATOM 639 O O . ALA A 1 81 ? -7.189 7.529 -7.315 1.00 87.94 81 ALA A O 1
ATOM 640 N N . LEU A 1 82 ? -6.962 5.963 -8.907 1.00 89.31 82 LEU A N 1
ATOM 641 C CA . LEU A 1 82 ? -8.327 5.438 -8.750 1.00 89.31 82 LEU A CA 1
ATOM 642 C C . LEU A 1 82 ? -8.534 4.777 -7.383 1.00 89.31 82 LEU A C 1
ATOM 644 O O . LEU A 1 82 ? -9.569 4.987 -6.746 1.00 89.31 82 LEU A O 1
ATOM 648 N N . PHE A 1 83 ? -7.552 4.001 -6.928 1.00 84.56 83 PHE A N 1
ATOM 649 C CA . PHE A 1 83 ? -7.562 3.356 -5.623 1.00 84.56 83 PHE A CA 1
ATOM 650 C C . PHE A 1 83 ? -7.711 4.391 -4.502 1.00 84.56 83 PHE A C 1
ATOM 652 O O . PHE A 1 83 ? -8.641 4.300 -3.696 1.00 84.56 83 PHE A O 1
ATOM 659 N N . PHE A 1 84 ? -6.884 5.438 -4.512 1.00 82.19 84 PHE A N 1
ATOM 660 C CA . PHE A 1 84 ? -6.938 6.489 -3.502 1.00 82.19 84 PHE A CA 1
ATOM 661 C C . PHE A 1 84 ? -8.145 7.401 -3.611 1.00 82.19 84 PHE A C 1
ATOM 663 O O . PHE A 1 84 ? -8.630 7.893 -2.593 1.00 82.19 84 PHE A O 1
ATOM 670 N N . PHE A 1 85 ? -8.696 7.583 -4.808 1.00 87.25 85 PHE A N 1
ATOM 671 C CA . PHE A 1 85 ? -9.977 8.257 -4.954 1.00 87.25 85 PHE A CA 1
ATOM 672 C C . PHE A 1 85 ? -11.086 7.507 -4.201 1.00 87.25 85 PHE A C 1
ATOM 674 O O . PHE A 1 85 ? -11.812 8.109 -3.406 1.00 87.25 85 PHE A O 1
ATOM 681 N N . VAL A 1 86 ? -11.189 6.188 -4.390 1.00 85.31 86 VAL A N 1
ATOM 682 C CA . VAL A 1 86 ? -12.175 5.359 -3.678 1.00 85.31 86 VAL A CA 1
ATOM 683 C C . VAL A 1 86 ? -11.887 5.329 -2.175 1.00 85.31 86 VAL A C 1
ATOM 685 O O . VAL A 1 86 ? -12.807 5.536 -1.381 1.00 85.31 86 VAL A O 1
ATOM 688 N N . ALA A 1 87 ? -10.625 5.149 -1.774 1.00 80.06 87 ALA A N 1
ATOM 689 C CA . ALA A 1 87 ? -10.224 5.160 -0.367 1.00 80.06 87 ALA A CA 1
ATOM 690 C C . ALA A 1 87 ? -10.541 6.505 0.313 1.00 80.06 87 ALA A C 1
ATOM 692 O O . ALA A 1 87 ? -11.066 6.534 1.426 1.00 80.06 87 ALA A O 1
ATOM 693 N N . GLY A 1 88 ? -10.307 7.626 -0.373 1.00 82.06 88 GLY A N 1
ATOM 694 C CA . GLY A 1 88 ? -10.628 8.965 0.117 1.00 82.06 88 GLY A CA 1
ATOM 695 C C . GLY A 1 88 ? -12.133 9.198 0.287 1.00 82.06 88 GLY A C 1
ATOM 696 O O . GLY A 1 88 ? -12.554 9.841 1.254 1.00 82.06 88 GLY A O 1
ATOM 697 N N . LEU A 1 89 ? -12.967 8.644 -0.604 1.00 85.50 89 LEU A N 1
ATOM 698 C CA . LEU A 1 89 ? -14.425 8.666 -0.440 1.00 85.50 89 LEU A CA 1
ATOM 699 C C . LEU A 1 89 ? -14.873 7.855 0.783 1.00 85.50 89 LEU A C 1
ATOM 701 O O . LEU A 1 89 ? -15.729 8.328 1.539 1.00 85.50 89 LEU A O 1
ATOM 705 N N . GLU A 1 90 ? -14.286 6.679 1.005 1.00 80.69 90 GLU A N 1
ATOM 706 C CA . GLU A 1 90 ? -14.600 5.839 2.166 1.00 80.69 90 GLU A CA 1
ATOM 707 C C . GLU A 1 90 ? -14.145 6.493 3.476 1.00 80.69 90 GLU A C 1
ATOM 709 O O . GLU A 1 90 ? -14.913 6.554 4.436 1.00 80.69 90 GLU A O 1
ATOM 714 N N . LEU A 1 91 ? -12.954 7.098 3.499 1.00 76.94 91 LEU A N 1
ATOM 715 C CA . LEU A 1 91 ? -12.499 7.877 4.649 1.00 76.94 91 LEU A CA 1
ATOM 716 C C . LEU A 1 91 ? -13.472 9.018 4.950 1.00 76.94 91 LEU A C 1
ATOM 718 O O . LEU A 1 91 ? -13.888 9.198 6.094 1.00 76.94 91 LEU A O 1
ATOM 722 N N . LYS A 1 92 ? -13.860 9.795 3.931 1.00 81.88 92 LYS A N 1
ATOM 723 C CA . LYS A 1 92 ? -14.824 10.885 4.114 1.00 81.88 92 LYS A CA 1
ATOM 724 C C . LYS A 1 92 ? -16.135 10.360 4.701 1.00 81.88 92 LYS A C 1
ATOM 726 O O . LYS A 1 92 ? -16.700 11.001 5.588 1.00 81.88 92 LYS A O 1
ATOM 731 N N . ARG A 1 93 ? -16.617 9.205 4.239 1.00 82.81 93 ARG A N 1
ATOM 732 C CA . ARG A 1 93 ? -17.801 8.544 4.799 1.00 82.81 93 ARG A CA 1
ATOM 733 C C . ARG A 1 93 ? -17.590 8.192 6.278 1.00 82.81 93 ARG A C 1
ATOM 735 O O . ARG A 1 93 ? -18.436 8.557 7.096 1.00 82.81 93 ARG A O 1
ATOM 742 N N . GLU A 1 94 ? -16.472 7.567 6.639 1.00 76.88 94 GLU A N 1
ATOM 743 C CA . GLU A 1 94 ? -16.178 7.181 8.027 1.00 76.88 94 GLU A CA 1
ATOM 744 C C . GLU A 1 94 ? -15.994 8.376 8.975 1.00 76.88 94 GLU A C 1
ATOM 746 O O . GLU A 1 94 ? -16.427 8.329 10.129 1.00 76.88 94 GLU A O 1
ATOM 751 N N . LEU A 1 95 ? -15.446 9.489 8.483 1.00 77.75 95 LEU A N 1
ATOM 752 C CA . LEU A 1 95 ? -15.321 10.737 9.244 1.00 77.75 95 LEU A CA 1
ATOM 753 C C . LEU A 1 95 ? -16.675 11.415 9.507 1.00 77.75 95 LEU A C 1
ATOM 755 O O . LEU A 1 95 ? -16.861 12.037 10.553 1.00 77.75 95 LEU A O 1
ATOM 759 N N . VAL A 1 96 ? -17.622 11.327 8.567 1.00 83.56 96 VAL A N 1
ATOM 760 C CA . VAL A 1 96 ? -18.907 12.044 8.663 1.00 83.56 96 VAL A CA 1
ATOM 761 C C . VAL A 1 96 ? -19.965 11.228 9.406 1.00 83.56 96 VAL A C 1
ATOM 763 O O . VAL A 1 96 ? -20.655 11.766 10.274 1.00 83.56 96 VAL A O 1
ATOM 766 N N . VAL A 1 97 ? -20.118 9.946 9.069 1.00 79.69 97 VAL A N 1
ATOM 767 C CA . VAL A 1 97 ? -21.209 9.092 9.582 1.00 79.69 97 VAL A CA 1
ATOM 768 C C . VAL A 1 97 ? -20.728 7.840 10.312 1.00 79.69 97 VAL A C 1
ATOM 770 O O . VAL A 1 97 ? -21.555 7.104 10.847 1.00 79.69 97 VAL A O 1
ATOM 773 N N . GLY A 1 98 ? -19.424 7.590 10.335 1.00 72.06 98 GLY A N 1
ATOM 774 C CA . GLY A 1 98 ? -18.861 6.331 10.794 1.00 72.06 98 GLY A CA 1
ATOM 775 C C . GLY A 1 98 ? -18.167 6.380 12.152 1.00 72.06 98 GLY A C 1
ATOM 776 O O . GLY A 1 98 ? -18.408 7.276 12.969 1.00 72.06 98 GLY A O 1
ATOM 777 N N . SER A 1 99 ? -17.318 5.384 12.414 1.00 66.62 99 SER A N 1
ATOM 778 C CA . SER A 1 99 ? -16.665 5.200 13.719 1.00 66.62 99 SER A CA 1
ATOM 779 C C . SER A 1 99 ? -15.604 6.257 14.015 1.00 66.62 99 SER A C 1
ATOM 781 O O . SER A 1 99 ? -15.318 6.526 15.178 1.00 66.62 99 SER A O 1
ATOM 783 N N . LEU A 1 100 ? -15.058 6.906 12.982 1.00 65.62 100 LEU A N 1
ATOM 784 C CA . LEU A 1 100 ? -14.075 7.984 13.133 1.00 65.62 100 LEU A CA 1
ATOM 785 C C . LEU A 1 100 ? -14.706 9.352 13.432 1.00 65.62 100 LEU A C 1
ATOM 787 O O . LEU A 1 100 ? -13.992 10.312 13.722 1.00 65.62 100 LEU A O 1
ATOM 791 N N . ARG A 1 101 ? -16.040 9.454 13.415 1.00 73.94 101 ARG A N 1
ATOM 792 C CA . ARG A 1 101 ? -16.757 10.693 13.750 1.00 73.94 101 ARG A CA 1
ATOM 793 C C . ARG A 1 101 ? -16.513 11.135 15.197 1.00 73.94 101 ARG A C 1
ATOM 795 O O . ARG A 1 101 ? -16.463 12.330 15.492 1.00 73.94 101 ARG A O 1
ATOM 802 N N . ASN A 1 102 ? -16.381 10.178 16.115 1.00 78.38 102 ASN A N 1
ATOM 803 C CA . ASN A 1 102 ? -16.112 10.451 17.521 1.00 78.38 102 ASN A CA 1
ATOM 804 C C . ASN A 1 102 ? -14.600 10.510 17.759 1.00 78.38 102 ASN A C 1
ATOM 806 O O . ASN A 1 102 ? -13.886 9.529 17.563 1.00 78.38 102 ASN A O 1
ATOM 810 N N . ARG A 1 103 ? -14.110 11.646 18.269 1.00 74.75 103 ARG A N 1
ATOM 811 C CA . ARG A 1 103 ? -12.674 11.849 18.532 1.00 74.75 103 ARG A CA 1
ATOM 812 C C . ARG A 1 103 ? -12.076 10.777 19.447 1.00 74.75 103 ARG A C 1
ATOM 814 O O . ARG A 1 103 ? -10.958 10.343 19.210 1.00 74.75 103 ARG A O 1
ATOM 821 N N . SER A 1 104 ? -12.820 10.337 20.459 1.00 78.19 104 SER A N 1
ATOM 822 C CA . SER A 1 104 ? -12.376 9.313 21.413 1.00 78.19 104 SER A CA 1
ATOM 823 C C . SER A 1 104 ? -12.079 7.963 20.756 1.00 78.19 104 SER A C 1
ATOM 825 O O . SER A 1 104 ? -11.136 7.293 21.166 1.00 78.19 104 SER A O 1
ATOM 827 N N . ASP A 1 105 ? -12.835 7.602 19.718 1.00 73.62 105 ASP A N 1
ATOM 828 C CA . ASP A 1 105 ? -12.698 6.324 19.012 1.00 73.62 105 ASP A CA 1
ATOM 829 C C . ASP A 1 105 ? -11.597 6.394 17.937 1.00 73.62 105 ASP A C 1
ATOM 831 O O . ASP A 1 105 ? -10.927 5.401 17.658 1.00 73.62 105 ASP A O 1
ATOM 835 N N . ALA A 1 106 ? -11.354 7.585 17.375 1.00 77.00 106 ALA A N 1
ATOM 836 C CA . ALA A 1 106 ? -10.346 7.821 16.340 1.00 77.00 106 ALA A CA 1
ATOM 837 C C . ALA A 1 106 ? -8.902 7.912 16.873 1.00 77.00 106 ALA A C 1
ATOM 839 O O . ALA A 1 106 ? -7.960 7.605 16.143 1.00 77.00 106 ALA A O 1
ATOM 840 N N . ILE A 1 107 ? -8.703 8.313 18.135 1.00 85.38 107 ILE A N 1
ATOM 841 C CA . ILE A 1 107 ? -7.360 8.535 18.704 1.00 85.38 107 ILE A CA 1
ATOM 842 C C . ILE A 1 107 ? -6.505 7.264 18.677 1.00 85.38 107 ILE A C 1
ATOM 844 O O . ILE A 1 107 ? -5.329 7.339 18.333 1.00 85.38 107 ILE A O 1
ATOM 848 N N . LEU A 1 108 ? -7.075 6.107 19.029 1.00 86.56 108 LEU A N 1
ATOM 849 C CA . LEU A 1 108 ? -6.314 4.859 19.100 1.00 86.56 108 LEU A CA 1
ATOM 850 C C . LEU A 1 108 ? -5.806 4.402 17.714 1.00 86.56 108 LEU A C 1
ATOM 852 O O . LEU A 1 108 ? -4.599 4.188 17.597 1.00 86.56 108 LEU A O 1
ATOM 856 N N . PRO A 1 109 ? -6.646 4.291 16.661 1.00 82.94 109 PRO A N 1
ATOM 857 C CA . PRO A 1 109 ? -6.176 3.995 15.306 1.00 82.94 109 PRO A CA 1
ATOM 858 C C . PRO A 1 109 ? -5.148 5.001 14.782 1.00 82.94 109 PRO A C 1
ATOM 860 O O . PRO A 1 109 ? -4.138 4.595 14.219 1.00 82.94 109 PRO A O 1
ATOM 863 N N . ILE A 1 110 ? -5.361 6.303 15.006 1.00 84.38 110 ILE A N 1
ATOM 864 C CA . ILE A 1 110 ? -4.440 7.347 14.531 1.00 84.38 110 ILE A CA 1
ATOM 865 C C . ILE A 1 110 ? -3.082 7.240 15.229 1.00 84.38 110 ILE A C 1
ATOM 867 O O . ILE A 1 110 ? -2.047 7.272 14.571 1.00 84.38 110 ILE A O 1
ATOM 871 N N . ALA A 1 111 ? -3.065 7.082 16.555 1.00 89.25 111 ALA A N 1
ATOM 872 C CA . ALA A 1 111 ? -1.820 6.917 17.301 1.00 89.25 111 ALA A CA 1
ATOM 873 C C . ALA A 1 111 ? -1.069 5.644 16.879 1.00 89.25 111 ALA A C 1
ATOM 875 O O . ALA A 1 111 ? 0.157 5.665 16.762 1.00 89.25 111 ALA A O 1
ATOM 876 N N . ALA A 1 112 ? -1.799 4.554 16.622 1.00 88.75 112 ALA A N 1
ATOM 877 C CA . ALA A 1 112 ? -1.223 3.310 16.130 1.00 88.75 112 ALA A CA 1
ATOM 878 C C . ALA A 1 112 ? -0.634 3.456 14.716 1.00 88.75 112 ALA A C 1
ATOM 880 O O . ALA A 1 112 ? 0.473 2.973 14.500 1.00 88.75 112 ALA A O 1
ATOM 881 N N . ALA A 1 113 ? -1.306 4.162 13.800 1.00 86.75 113 ALA A N 1
ATOM 882 C CA . ALA A 1 113 ? -0.789 4.457 12.460 1.00 86.75 113 ALA A CA 1
ATOM 883 C C . ALA A 1 113 ? 0.476 5.327 12.526 1.00 86.75 113 ALA A C 1
ATOM 885 O O . ALA A 1 113 ? 1.520 4.959 12.002 1.00 86.75 113 ALA A O 1
ATOM 886 N N . ILE A 1 114 ? 0.443 6.431 13.282 1.00 89.31 114 ILE A N 1
ATOM 887 C CA . ILE A 1 114 ? 1.614 7.310 13.445 1.00 89.31 114 ILE A CA 1
ATOM 888 C C . ILE A 1 114 ? 2.807 6.533 14.013 1.00 89.31 114 ILE A C 1
ATOM 890 O O . ILE A 1 114 ? 3.925 6.680 13.524 1.00 89.31 114 ILE A O 1
ATOM 894 N N . GLY A 1 115 ? 2.587 5.693 15.030 1.00 90.44 115 GLY A N 1
ATOM 895 C CA . GLY A 1 115 ? 3.635 4.824 15.566 1.00 90.44 115 GLY A CA 1
ATOM 896 C C . GLY A 1 115 ? 4.127 3.794 14.544 1.00 90.44 115 GLY A C 1
ATOM 897 O O . GLY A 1 115 ? 5.335 3.573 14.435 1.00 90.44 115 GLY A O 1
ATOM 898 N N . GLY A 1 116 ? 3.198 3.211 13.781 1.00 88.25 116 GLY A N 1
ATOM 899 C CA . GLY A 1 116 ? 3.447 2.256 12.703 1.00 88.25 116 GLY A CA 1
ATOM 900 C C . GLY A 1 116 ? 4.283 2.826 11.561 1.00 88.25 116 GLY A C 1
ATOM 901 O O . GLY A 1 116 ? 5.103 2.099 11.019 1.00 88.25 116 GLY A O 1
ATOM 902 N N . MET A 1 117 ? 4.168 4.123 11.274 1.00 89.31 117 MET A N 1
ATOM 903 C CA . MET A 1 117 ? 4.983 4.817 10.270 1.00 89.31 117 MET A CA 1
ATOM 904 C C . MET A 1 117 ? 6.300 5.356 10.843 1.00 89.31 117 MET A C 1
ATOM 906 O O . MET A 1 117 ? 7.365 5.229 10.235 1.00 89.31 117 MET A O 1
ATOM 910 N N . ALA A 1 118 ? 6.258 5.973 12.026 1.00 91.50 118 ALA A N 1
ATOM 911 C CA . ALA A 1 118 ? 7.425 6.634 12.604 1.00 91.50 118 ALA A CA 1
ATOM 912 C C . ALA A 1 118 ? 8.528 5.633 12.963 1.00 91.50 118 ALA A C 1
ATOM 914 O O . ALA A 1 118 ? 9.707 5.905 12.737 1.00 91.50 118 ALA A O 1
ATOM 915 N N . LEU A 1 119 ? 8.164 4.468 13.508 1.00 94.00 119 LEU A N 1
ATOM 916 C CA . LEU A 1 119 ? 9.146 3.484 13.955 1.00 94.00 119 LEU A CA 1
ATOM 917 C C . LEU A 1 119 ? 9.971 2.898 12.786 1.00 94.00 119 LEU A C 1
ATOM 919 O O . LEU A 1 119 ? 11.200 2.965 12.871 1.00 94.00 119 LEU A O 1
ATOM 923 N N . PRO A 1 120 ? 9.382 2.395 11.680 1.00 91.50 120 PRO A N 1
ATOM 924 C CA . PRO A 1 120 ? 10.145 1.946 10.514 1.00 91.50 120 PRO A CA 1
ATOM 925 C C . PRO A 1 120 ? 10.989 3.050 9.874 1.00 91.50 120 PRO A C 1
ATOM 927 O O . PRO A 1 120 ? 12.135 2.790 9.505 1.00 91.50 120 PRO A O 1
ATOM 930 N N . ALA A 1 121 ? 10.479 4.285 9.798 1.00 90.19 121 ALA A N 1
ATOM 931 C CA . ALA A 1 121 ? 11.244 5.420 9.276 1.00 90.19 121 ALA A CA 1
ATOM 932 C C . ALA A 1 121 ? 12.488 5.715 10.128 1.00 90.19 121 ALA A C 1
ATOM 934 O O . ALA A 1 121 ? 13.590 5.868 9.598 1.00 90.19 121 ALA A O 1
ATOM 935 N N . LEU A 1 122 ? 12.341 5.752 11.456 1.00 92.12 122 LEU A N 1
ATOM 936 C CA . LEU A 1 122 ? 13.459 5.982 12.377 1.00 92.12 122 LEU A CA 1
ATOM 937 C C . LEU A 1 122 ? 14.496 4.860 12.304 1.00 92.12 122 LEU A C 1
ATOM 939 O O . LEU A 1 122 ? 15.695 5.138 12.282 1.00 92.12 122 LEU A O 1
ATOM 943 N N . ILE A 1 123 ? 14.041 3.605 12.227 1.00 93.50 123 ILE A N 1
ATOM 944 C CA . ILE A 1 123 ? 14.920 2.450 12.020 1.00 93.50 123 ILE A CA 1
ATOM 945 C C . ILE A 1 123 ? 15.695 2.629 10.713 1.00 93.50 123 ILE A C 1
ATOM 947 O O . ILE A 1 123 ? 16.920 2.522 10.714 1.00 93.50 123 ILE A O 1
ATOM 951 N N . TYR A 1 124 ? 15.017 2.970 9.616 1.00 92.69 124 TYR A N 1
ATOM 952 C CA . TYR A 1 124 ? 15.665 3.199 8.329 1.00 92.69 124 TYR A CA 1
ATOM 953 C C . TYR A 1 124 ? 16.760 4.260 8.419 1.00 92.69 124 TYR A C 1
ATOM 955 O O . TYR A 1 124 ? 17.897 3.979 8.045 1.00 92.69 124 TYR A O 1
ATOM 963 N N . PHE A 1 125 ? 16.455 5.437 8.972 1.00 90.69 125 PHE A N 1
ATOM 964 C CA . PHE A 1 125 ? 17.436 6.514 9.123 1.00 90.69 125 PHE A CA 1
ATOM 965 C C . PHE A 1 125 ? 18.627 6.117 9.995 1.00 90.69 125 PHE A C 1
ATOM 967 O O . PHE A 1 125 ? 19.765 6.461 9.667 1.00 90.69 125 PHE A O 1
ATOM 974 N N . ALA A 1 126 ? 18.397 5.370 11.077 1.00 91.75 126 ALA A N 1
ATOM 975 C CA . ALA A 1 126 ? 19.476 4.898 11.938 1.00 91.75 126 ALA A CA 1
ATOM 976 C C . ALA A 1 126 ? 20.491 4.043 11.159 1.00 91.75 126 ALA A C 1
ATOM 978 O O . ALA A 1 126 ? 21.696 4.199 11.357 1.00 91.75 126 ALA A O 1
ATOM 979 N N . PHE A 1 127 ? 20.021 3.201 10.235 1.00 91.62 127 PHE A N 1
ATOM 980 C CA . PHE A 1 127 ? 20.881 2.325 9.434 1.00 91.62 127 PHE A CA 1
ATOM 981 C C . PHE A 1 127 ? 21.441 2.974 8.163 1.00 91.62 127 PHE A C 1
ATOM 983 O O . PHE A 1 127 ? 22.507 2.567 7.704 1.00 91.62 127 PHE A O 1
ATOM 990 N N . THR A 1 128 ? 20.764 3.968 7.585 1.00 91.62 128 THR A N 1
ATOM 991 C CA . THR A 1 128 ? 21.154 4.556 6.289 1.00 91.62 128 THR A CA 1
ATOM 992 C C . THR A 1 128 ? 21.819 5.926 6.383 1.00 91.62 128 THR A C 1
ATOM 994 O O . THR A 1 128 ? 22.345 6.406 5.381 1.00 91.62 128 THR A O 1
ATOM 997 N N . SER A 1 129 ? 21.879 6.533 7.573 1.00 84.12 129 SER A N 1
ATOM 998 C CA . SER A 1 129 ? 22.486 7.858 7.808 1.00 84.12 129 SER A CA 1
ATOM 999 C C . SER A 1 129 ? 23.924 8.023 7.293 1.00 84.12 129 SER A C 1
ATOM 1001 O O . SER A 1 129 ? 24.321 9.128 6.929 1.00 84.12 129 SER A O 1
ATOM 1003 N N . SER A 1 130 ? 24.705 6.943 7.228 1.00 86.06 130 SER A N 1
ATOM 1004 C CA . SER A 1 130 ? 26.088 6.943 6.733 1.00 86.06 130 SER A CA 1
ATOM 1005 C C . SER A 1 130 ? 26.219 6.697 5.222 1.00 86.06 130 SER A C 1
ATOM 1007 O O . SER A 1 130 ? 27.326 6.777 4.690 1.00 86.06 130 SER A O 1
ATOM 1009 N N . THR A 1 131 ? 25.120 6.396 4.522 1.00 89.38 131 THR A N 1
ATOM 1010 C CA . THR A 1 131 ? 25.118 6.040 3.095 1.00 89.38 131 THR A CA 1
ATOM 1011 C C . THR A 1 131 ? 24.692 7.240 2.238 1.00 89.38 131 THR A C 1
ATOM 1013 O O . THR A 1 131 ? 23.541 7.679 2.325 1.00 89.38 131 THR A O 1
ATOM 1016 N N . PRO A 1 132 ? 25.571 7.772 1.367 1.00 84.69 132 PRO A N 1
ATOM 1017 C CA . PRO A 1 132 ? 25.222 8.864 0.459 1.00 84.69 132 PRO A CA 1
ATOM 1018 C C . PRO A 1 132 ? 24.033 8.503 -0.442 1.00 84.69 132 PRO A C 1
ATOM 1020 O O . PRO A 1 132 ? 24.008 7.437 -1.049 1.00 84.69 132 PRO A O 1
ATOM 1023 N N . GLY A 1 133 ? 23.041 9.393 -0.532 1.00 81.75 133 GLY A N 1
ATOM 1024 C CA . GLY A 1 133 ? 21.850 9.208 -1.375 1.00 81.75 133 GLY A CA 1
ATOM 1025 C C . GLY A 1 133 ? 20.739 8.339 -0.772 1.00 81.75 133 GLY A C 1
ATOM 1026 O O . GLY A 1 133 ? 19.609 8.399 -1.247 1.00 81.75 133 GLY A O 1
ATOM 1027 N N . ALA A 1 134 ? 20.997 7.609 0.317 1.00 85.06 134 ALA A N 1
ATOM 1028 C CA . ALA A 1 134 ? 19.986 6.755 0.946 1.00 85.06 134 ALA A CA 1
ATOM 1029 C C . ALA A 1 134 ? 18.896 7.544 1.700 1.00 85.06 134 ALA A C 1
ATOM 1031 O O . ALA A 1 134 ? 17.820 7.022 1.960 1.00 85.06 134 ALA A O 1
ATOM 1032 N N . GLY A 1 135 ? 19.117 8.830 1.988 1.00 80.06 135 GLY A N 1
ATOM 1033 C CA . GLY A 1 135 ? 18.150 9.672 2.701 1.00 80.06 135 GLY A CA 1
ATOM 1034 C C . GLY A 1 135 ? 16.788 9.836 2.013 1.00 80.06 135 GLY A C 1
ATOM 1035 O O . GLY A 1 135 ? 15.852 10.253 2.678 1.00 80.06 135 GLY A O 1
ATOM 1036 N N . GLN A 1 136 ? 16.649 9.501 0.724 1.00 83.00 136 GLN A N 1
ATOM 1037 C CA . GLN A 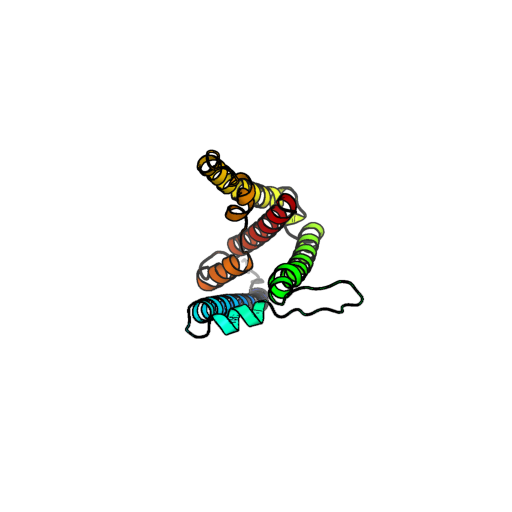1 136 ? 15.372 9.559 -0.005 1.00 83.00 136 GLN A CA 1
ATOM 1038 C C . GLN A 1 136 ? 14.514 8.291 0.161 1.00 83.00 136 GLN A C 1
ATOM 1040 O O . GLN A 1 136 ? 13.316 8.330 -0.097 1.00 83.00 136 GLN A O 1
ATOM 1045 N N . GLY A 1 137 ? 15.087 7.171 0.616 1.00 84.19 137 GLY A N 1
ATOM 1046 C CA . GLY A 1 137 ? 14.387 5.881 0.671 1.00 84.19 137 GLY A CA 1
ATOM 1047 C C . GLY A 1 137 ? 13.575 5.626 1.944 1.00 84.19 137 GLY A C 1
ATOM 1048 O O . GLY A 1 137 ? 13.037 4.535 2.107 1.00 84.19 137 GLY A O 1
ATOM 1049 N N . TRP A 1 138 ? 13.465 6.603 2.848 1.00 85.62 138 TRP A N 1
ATOM 1050 C CA . TRP A 1 138 ? 12.723 6.466 4.111 1.00 85.62 138 TRP A CA 1
ATOM 1051 C C . TRP A 1 138 ? 11.217 6.237 3.915 1.00 85.62 138 TRP A C 1
ATOM 1053 O O . TRP A 1 138 ? 10.572 5.686 4.803 1.00 85.62 138 TRP A O 1
ATOM 1063 N N . GLY A 1 139 ? 10.681 6.613 2.747 1.00 84.50 139 GLY A N 1
ATOM 1064 C CA . GLY A 1 139 ? 9.298 6.357 2.339 1.00 84.50 139 GLY A CA 1
ATOM 1065 C C . GLY A 1 139 ? 8.993 4.878 2.049 1.00 84.50 139 GLY A C 1
ATOM 1066 O O . GLY A 1 139 ? 7.852 4.446 2.153 1.00 84.50 139 GLY A O 1
ATOM 1067 N N . ILE A 1 140 ? 10.010 4.073 1.725 1.00 86.06 140 ILE A N 1
ATOM 1068 C CA . ILE A 1 140 ? 9.845 2.654 1.373 1.00 86.06 140 ILE A CA 1
ATOM 1069 C C . ILE A 1 140 ? 9.330 1.815 2.561 1.00 86.06 140 ILE A C 1
ATOM 1071 O O . ILE A 1 140 ? 8.344 1.103 2.394 1.00 86.06 140 ILE A O 1
ATOM 1075 N N . PRO A 1 141 ? 9.943 1.862 3.762 1.00 88.62 141 PRO A N 1
ATOM 1076 C CA . PRO A 1 141 ? 9.521 1.037 4.897 1.00 88.62 141 PRO A CA 1
ATOM 1077 C C . PRO A 1 141 ? 8.248 1.521 5.606 1.00 88.62 141 PRO A C 1
ATOM 1079 O O . PRO A 1 141 ? 7.750 0.796 6.463 1.00 88.62 141 PRO A O 1
ATOM 1082 N N . ILE A 1 142 ? 7.750 2.724 5.298 1.00 87.62 142 ILE A N 1
ATOM 1083 C CA . ILE A 1 142 ? 6.485 3.237 5.854 1.00 87.62 142 ILE A CA 1
ATOM 1084 C C . ILE A 1 142 ? 5.270 2.881 4.996 1.00 87.62 142 ILE A C 1
ATOM 1086 O O . ILE A 1 142 ? 4.146 3.040 5.456 1.00 87.62 142 ILE A O 1
ATOM 1090 N N . ALA A 1 143 ? 5.480 2.447 3.751 1.00 83.25 143 ALA A N 1
ATOM 1091 C CA . ALA A 1 143 ? 4.393 2.108 2.847 1.00 83.25 143 ALA A CA 1
ATOM 1092 C C . ALA A 1 143 ? 3.798 0.740 3.218 1.00 83.25 143 ALA A C 1
ATOM 1094 O O . ALA A 1 143 ? 4.480 -0.287 3.152 1.00 83.25 143 ALA A O 1
ATOM 1095 N N . THR A 1 144 ? 2.512 0.724 3.569 1.00 83.44 144 THR A N 1
ATOM 1096 C CA . THR A 1 144 ? 1.759 -0.498 3.870 1.00 83.44 144 THR A CA 1
ATOM 1097 C C . THR A 1 144 ? 0.780 -0.799 2.736 1.00 83.44 144 THR A C 1
ATOM 1099 O O . THR A 1 144 ? -0.153 -0.040 2.505 1.00 83.44 144 THR A O 1
ATOM 1102 N N . ASP A 1 145 ? 0.924 -1.943 2.059 1.00 84.56 145 ASP A N 1
ATOM 1103 C CA . ASP A 1 145 ? -0.078 -2.400 1.084 1.00 84.56 145 ASP A CA 1
ATOM 1104 C C . ASP A 1 145 ? -1.310 -2.961 1.816 1.00 84.56 145 ASP A C 1
ATOM 1106 O O . ASP A 1 145 ? -1.349 -4.124 2.242 1.00 84.56 145 ASP A O 1
ATOM 1110 N N . ILE A 1 146 ? -2.334 -2.119 1.964 1.00 77.81 146 ILE A N 1
ATOM 1111 C CA . ILE A 1 146 ? -3.612 -2.487 2.579 1.00 77.81 146 ILE A CA 1
ATOM 1112 C C . ILE A 1 146 ? -4.310 -3.627 1.830 1.00 77.81 146 ILE A C 1
ATOM 1114 O O . ILE A 1 146 ? -4.892 -4.500 2.474 1.00 77.81 146 ILE A O 1
ATOM 1118 N N . ALA A 1 147 ? -4.244 -3.685 0.496 1.00 76.44 147 ALA A N 1
ATOM 1119 C CA . ALA A 1 147 ? -4.910 -4.737 -0.269 1.00 76.44 147 ALA A CA 1
ATOM 1120 C C . ALA A 1 147 ? -4.286 -6.103 0.043 1.00 76.44 147 ALA A C 1
ATOM 1122 O O . ALA A 1 147 ? -5.006 -7.083 0.271 1.00 76.44 147 ALA A O 1
ATOM 1123 N N . PHE A 1 148 ? -2.958 -6.153 0.148 1.00 79.25 148 PHE A N 1
ATOM 1124 C CA . PHE A 1 148 ? -2.242 -7.349 0.575 1.00 79.25 148 PHE A CA 1
ATOM 1125 C C . PHE A 1 148 ? -2.502 -7.691 2.049 1.00 79.25 148 PHE A C 1
ATOM 1127 O O . PHE A 1 148 ? -2.815 -8.842 2.372 1.00 79.25 148 PHE A O 1
ATOM 1134 N N . ALA A 1 149 ? -2.436 -6.708 2.951 1.00 80.62 149 ALA A N 1
ATOM 1135 C CA . ALA A 1 149 ? -2.689 -6.922 4.376 1.00 80.62 149 ALA A CA 1
ATOM 1136 C C . ALA A 1 149 ? -4.101 -7.482 4.624 1.00 80.62 149 ALA A C 1
ATOM 1138 O O . ALA A 1 149 ? -4.270 -8.445 5.379 1.00 80.62 149 ALA A O 1
ATOM 1139 N N . LEU A 1 150 ? -5.110 -6.941 3.935 1.00 74.81 150 LEU A N 1
ATOM 1140 C CA . LEU A 1 150 ? -6.489 -7.421 4.004 1.00 74.81 150 LEU A CA 1
ATOM 1141 C C . LEU A 1 150 ? -6.661 -8.793 3.355 1.00 74.81 150 LEU A C 1
ATOM 1143 O O . LEU A 1 150 ? -7.381 -9.624 3.908 1.00 74.81 150 LEU A O 1
ATOM 1147 N N . ALA A 1 151 ? -5.970 -9.082 2.249 1.00 76.06 151 ALA A N 1
ATOM 1148 C CA . ALA A 1 151 ? -5.964 -10.413 1.643 1.00 76.06 151 ALA A CA 1
ATOM 1149 C C . ALA A 1 151 ? -5.476 -11.481 2.633 1.00 76.06 151 ALA A C 1
ATOM 1151 O O . ALA A 1 151 ? -6.142 -12.498 2.855 1.00 76.06 151 ALA A O 1
ATOM 1152 N N . VAL A 1 152 ? -4.336 -11.225 3.280 1.00 78.50 152 VAL A N 1
ATOM 1153 C CA . VAL A 1 152 ? -3.762 -12.118 4.292 1.00 78.50 152 VAL A CA 1
ATOM 1154 C C . VAL A 1 152 ? -4.693 -12.228 5.504 1.00 78.50 152 VAL A C 1
ATOM 1156 O O . VAL A 1 152 ? -4.963 -13.338 5.977 1.00 78.50 152 VAL A O 1
ATOM 1159 N N . LEU A 1 153 ? -5.256 -11.108 5.968 1.00 75.88 153 LEU A N 1
ATOM 1160 C CA . LEU A 1 153 ? -6.219 -11.078 7.071 1.00 75.88 153 LEU A CA 1
ATOM 1161 C C . LEU A 1 153 ? -7.494 -11.871 6.751 1.00 75.88 153 LEU A C 1
ATOM 1163 O O . LEU A 1 153 ? -8.034 -12.548 7.624 1.00 75.88 153 LEU A O 1
ATOM 1167 N N . ALA A 1 154 ? -7.970 -11.843 5.510 1.00 71.75 154 ALA A N 1
ATOM 1168 C CA . ALA A 1 154 ? -9.166 -12.565 5.093 1.00 71.75 154 ALA A CA 1
ATOM 1169 C C . ALA A 1 154 ? -8.926 -14.087 5.002 1.00 71.75 154 ALA A C 1
ATOM 1171 O O . ALA A 1 154 ? -9.828 -14.890 5.273 1.00 71.75 154 ALA A O 1
ATOM 1172 N N . ILE A 1 155 ? -7.697 -14.503 4.677 1.00 72.31 155 ILE A N 1
ATOM 1173 C CA . ILE A 1 155 ? -7.302 -15.917 4.613 1.00 72.31 155 ILE A CA 1
ATOM 1174 C C . ILE A 1 155 ? -7.038 -16.479 6.017 1.00 72.31 155 ILE A C 1
ATOM 1176 O O . ILE A 1 155 ? -7.600 -17.518 6.375 1.00 72.31 155 ILE A O 1
ATOM 1180 N N . ILE A 1 156 ? -6.213 -15.794 6.815 1.00 74.81 156 ILE A N 1
ATOM 1181 C CA . ILE A 1 156 ? -5.688 -16.296 8.098 1.00 74.81 156 ILE A CA 1
ATOM 1182 C C . ILE A 1 156 ? -6.541 -15.820 9.285 1.00 74.81 156 ILE A C 1
ATOM 1184 O O . ILE A 1 156 ? -6.731 -16.539 10.265 1.00 74.81 156 ILE A O 1
ATOM 1188 N N . GLY A 1 157 ? -7.148 -14.639 9.193 1.00 69.69 157 GLY A N 1
ATOM 1189 C CA . GLY A 1 157 ? -7.907 -13.994 10.269 1.00 69.69 157 GLY A CA 1
ATOM 1190 C C . GLY A 1 157 ? -9.321 -14.535 10.489 1.00 69.69 157 GLY A C 1
ATOM 1191 O O . GLY A 1 157 ? -10.128 -13.878 11.156 1.00 69.69 157 GLY A O 1
ATOM 1192 N N . ARG A 1 158 ? -9.652 -15.734 9.982 1.00 68.06 158 ARG A N 1
ATOM 1193 C CA . ARG A 1 158 ? -10.974 -16.380 10.144 1.00 68.06 158 ARG A CA 1
ATOM 1194 C C . ARG A 1 158 ? -11.400 -16.529 11.612 1.00 68.06 158 ARG A C 1
ATOM 1196 O O . ARG A 1 158 ? -12.597 -16.495 11.886 1.00 68.06 158 ARG A O 1
ATOM 1203 N N . GLY A 1 159 ? -10.441 -16.605 12.539 1.00 72.31 159 GLY A N 1
ATOM 1204 C CA . GLY A 1 159 ? -10.676 -16.679 13.988 1.00 72.31 159 GLY A CA 1
ATOM 1205 C C . GLY A 1 159 ? -10.752 -15.340 14.734 1.00 72.31 159 GLY A C 1
ATOM 1206 O O . GLY A 1 159 ? -11.018 -15.344 15.932 1.00 72.31 159 GLY A O 1
ATOM 1207 N N . LEU A 1 160 ? -10.515 -14.198 14.076 1.00 78.69 160 LEU A N 1
ATOM 1208 C CA . LEU A 1 160 ? -10.464 -12.906 14.768 1.00 78.69 160 LEU A CA 1
ATOM 1209 C C . LEU A 1 160 ? -11.865 -12.371 15.117 1.00 78.69 160 LEU A C 1
ATOM 1211 O O . LEU A 1 160 ? -12.782 -12.486 14.293 1.00 78.69 160 LEU A O 1
ATOM 1215 N N . PRO A 1 161 ? -12.035 -11.730 16.292 1.00 81.69 161 PRO A N 1
ATOM 1216 C CA . PRO A 1 161 ? -13.277 -11.056 16.652 1.00 81.69 161 PRO A CA 1
ATOM 1217 C C . PRO A 1 161 ? -13.663 -9.986 15.616 1.00 81.69 161 PRO A C 1
ATOM 1219 O O . PRO A 1 161 ? -12.779 -9.276 15.127 1.00 81.69 161 PRO A O 1
ATOM 1222 N N . PRO A 1 162 ? -14.964 -9.788 15.322 1.00 72.81 162 PRO A N 1
ATOM 1223 C CA . PRO A 1 162 ? -15.419 -8.774 14.364 1.00 72.81 162 PRO A CA 1
ATOM 1224 C C . PRO A 1 162 ? -14.894 -7.363 14.662 1.00 72.81 162 PRO A C 1
ATOM 1226 O O . PRO A 1 162 ? -14.511 -6.643 13.745 1.00 72.81 162 PRO A O 1
ATOM 1229 N N . ALA A 1 163 ? -14.800 -7.001 15.945 1.00 73.81 163 ALA A N 1
ATOM 1230 C CA . ALA A 1 163 ? -14.266 -5.714 16.383 1.00 73.81 163 ALA A CA 1
ATOM 1231 C C . ALA A 1 163 ? -12.793 -5.510 15.985 1.00 73.81 163 ALA A C 1
ATOM 1233 O O . ALA A 1 163 ? -12.413 -4.415 15.587 1.00 73.81 163 ALA A O 1
ATOM 1234 N N . LEU A 1 164 ? -11.973 -6.567 16.034 1.00 75.75 164 LEU A N 1
ATOM 1235 C CA . LEU A 1 164 ? -10.559 -6.486 15.666 1.00 75.75 164 LEU A CA 1
ATOM 1236 C C . LEU A 1 164 ? -10.387 -6.318 14.154 1.00 75.75 164 LEU A C 1
ATOM 1238 O O . LEU A 1 164 ? -9.518 -5.577 13.718 1.00 75.75 164 LEU A O 1
ATOM 1242 N N . ARG A 1 165 ? -11.245 -6.955 13.348 1.00 71.50 165 ARG A N 1
ATOM 1243 C CA . ARG A 1 165 ? -11.243 -6.754 11.890 1.00 71.50 165 ARG A CA 1
ATOM 1244 C C . ARG A 1 165 ? -11.612 -5.321 11.525 1.00 71.50 165 ARG A C 1
ATOM 1246 O O . ARG A 1 165 ? -10.902 -4.706 10.743 1.00 71.50 165 ARG A O 1
ATOM 1253 N N . ALA A 1 166 ? -12.673 -4.785 12.129 1.00 73.00 166 ALA A N 1
ATOM 1254 C CA . ALA A 1 166 ? -13.079 -3.395 11.922 1.00 73.00 166 ALA A CA 1
ATOM 1255 C C . ALA A 1 166 ? -11.979 -2.406 12.350 1.00 73.00 166 ALA A C 1
ATOM 1257 O O . ALA A 1 166 ? -11.695 -1.446 11.635 1.00 73.00 166 ALA A O 1
ATOM 1258 N N . PHE A 1 167 ? -11.312 -2.676 13.477 1.00 78.62 167 PHE A N 1
ATOM 1259 C CA . PHE A 1 167 ? -10.161 -1.894 13.926 1.00 78.62 167 PHE A CA 1
ATOM 1260 C C . PHE A 1 167 ? -8.998 -1.942 12.927 1.00 78.62 167 PHE A C 1
ATOM 1262 O O . PHE A 1 167 ? -8.497 -0.891 12.547 1.00 78.62 167 PHE A O 1
ATOM 1269 N N . LEU A 1 168 ? -8.596 -3.132 12.467 1.00 78.88 168 LEU A N 1
ATOM 1270 C CA . LEU A 1 168 ? -7.494 -3.299 11.512 1.00 78.88 168 LEU A CA 1
ATOM 1271 C C . LEU A 1 168 ? -7.793 -2.649 10.156 1.00 78.88 168 LEU A C 1
ATOM 1273 O O . LEU A 1 168 ? -6.909 -2.022 9.585 1.00 78.88 168 LEU A O 1
ATOM 1277 N N . LEU A 1 169 ? -9.036 -2.748 9.675 1.00 74.56 169 LEU A N 1
ATOM 1278 C CA . LEU A 1 169 ? -9.498 -2.051 8.471 1.00 74.56 169 LEU A CA 1
ATOM 1279 C C . LEU A 1 169 ? -9.353 -0.532 8.622 1.00 74.56 169 LEU A C 1
ATOM 1281 O O . LEU A 1 169 ? -8.802 0.130 7.749 1.00 74.56 169 LEU A O 1
ATOM 1285 N N . THR A 1 170 ? -9.799 0.012 9.755 1.00 75.94 170 THR A N 1
ATOM 1286 C CA . THR A 1 170 ? -9.719 1.453 10.035 1.00 75.94 170 THR A CA 1
ATOM 1287 C C . THR A 1 170 ? -8.270 1.919 10.171 1.00 75.94 170 THR A C 1
ATOM 1289 O O . THR A 1 170 ? -7.898 2.940 9.601 1.00 75.94 170 THR A O 1
ATOM 1292 N N . LEU A 1 171 ? -7.448 1.162 10.904 1.00 82.69 171 LEU A N 1
ATOM 1293 C CA . LEU A 1 171 ? -6.020 1.423 11.068 1.00 82.69 171 LEU A CA 1
ATOM 1294 C C . LEU A 1 171 ? -5.315 1.477 9.712 1.00 82.69 171 LEU A C 1
ATOM 1296 O O . LEU A 1 171 ? -4.603 2.437 9.452 1.00 82.69 171 LEU A O 1
ATOM 1300 N N . ALA A 1 172 ? -5.545 0.482 8.853 1.00 80.31 172 ALA A N 1
ATOM 1301 C CA . ALA A 1 172 ? -4.878 0.392 7.561 1.00 80.31 172 ALA A CA 1
ATOM 1302 C C . ALA A 1 172 ? -5.252 1.550 6.625 1.00 80.31 172 ALA A C 1
ATOM 1304 O O . ALA A 1 172 ? -4.383 2.089 5.954 1.00 80.31 172 ALA A O 1
ATOM 1305 N N . VAL A 1 173 ? -6.520 1.982 6.614 1.00 77.88 173 VAL A N 1
ATOM 1306 C CA . VAL A 1 173 ? -6.943 3.150 5.818 1.00 77.88 173 VAL A CA 1
ATOM 1307 C C . VAL A 1 173 ? -6.266 4.432 6.314 1.00 77.88 173 VAL A C 1
ATOM 1309 O O . VAL A 1 173 ? -5.831 5.251 5.509 1.00 77.88 173 VAL A O 1
ATOM 1312 N N . VAL A 1 174 ? -6.176 4.619 7.635 1.00 80.44 174 VAL A N 1
ATOM 1313 C CA . VAL A 1 174 ? -5.523 5.796 8.232 1.00 80.44 174 VAL A CA 1
ATOM 1314 C C . VAL A 1 174 ? -4.013 5.793 7.971 1.00 80.44 174 VAL A C 1
ATOM 1316 O O . VAL A 1 174 ? -3.464 6.846 7.659 1.00 80.44 174 VAL A O 1
ATOM 1319 N N . ASP A 1 175 ? -3.365 4.633 8.084 1.00 86.56 175 ASP A N 1
ATOM 1320 C CA . ASP A 1 175 ? -1.934 4.441 7.818 1.00 86.56 175 ASP A CA 1
ATOM 1321 C C . ASP A 1 175 ? -1.575 4.787 6.365 1.00 86.56 175 ASP A C 1
ATOM 1323 O O . ASP A 1 175 ? -0.702 5.617 6.127 1.00 86.56 175 ASP A O 1
ATOM 1327 N N . ASP A 1 176 ? -2.327 4.251 5.400 1.00 85.56 176 ASP A N 1
ATOM 1328 C CA . ASP A 1 176 ? -2.084 4.437 3.963 1.00 85.56 176 ASP A CA 1
ATOM 1329 C C . ASP A 1 176 ? -2.265 5.907 3.526 1.00 85.56 176 ASP A C 1
ATOM 1331 O O . ASP A 1 176 ? -1.428 6.497 2.840 1.00 85.56 176 ASP A O 1
ATOM 1335 N N . LEU A 1 177 ? -3.312 6.573 4.025 1.00 78.19 177 LEU A N 1
ATOM 1336 C CA . LEU A 1 177 ? -3.512 8.009 3.798 1.00 78.19 177 LEU A CA 1
ATOM 1337 C C . LEU A 1 177 ? -2.449 8.874 4.479 1.00 7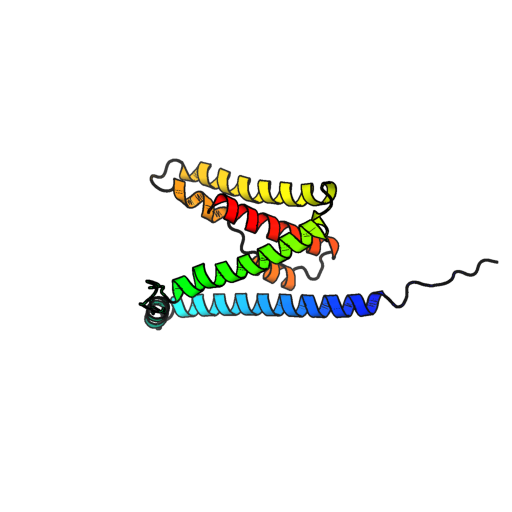8.19 177 LEU A C 1
ATOM 1339 O O . LEU A 1 177 ? -2.035 9.899 3.924 1.00 78.19 177 LEU A O 1
ATOM 1343 N N . GLY A 1 178 ? -2.022 8.479 5.680 1.00 81.31 178 GLY A N 1
ATOM 1344 C CA . GLY A 1 178 ? -0.906 9.103 6.376 1.00 81.31 178 GLY A CA 1
ATOM 1345 C C . GLY A 1 178 ? 0.362 9.030 5.532 1.00 81.31 178 GLY A C 1
ATOM 1346 O O . GLY A 1 178 ? 0.993 10.061 5.301 1.00 81.31 178 GLY A O 1
ATOM 1347 N N . ALA A 1 179 ? 0.686 7.845 5.011 1.00 80.75 179 ALA A N 1
ATOM 1348 C CA . ALA A 1 179 ? 1.854 7.607 4.170 1.00 80.75 179 ALA A CA 1
ATOM 1349 C C . ALA A 1 179 ? 1.851 8.480 2.912 1.00 80.75 179 ALA A C 1
ATOM 1351 O O . ALA A 1 179 ? 2.838 9.169 2.664 1.00 80.75 179 ALA A O 1
ATOM 1352 N N . ILE A 1 180 ? 0.740 8.558 2.174 1.00 79.19 180 ILE A N 1
ATOM 1353 C CA . ILE A 1 180 ? 0.659 9.456 1.009 1.00 79.19 180 ILE A CA 1
ATOM 1354 C C . ILE A 1 180 ? 0.850 10.909 1.406 1.00 79.19 180 ILE A C 1
ATOM 1356 O O . ILE A 1 180 ? 1.602 11.612 0.751 1.00 79.19 180 ILE A O 1
ATOM 1360 N N . THR A 1 181 ? 0.167 11.375 2.455 1.00 80.56 181 THR A N 1
ATOM 1361 C CA . THR A 1 181 ? 0.233 12.792 2.862 1.00 80.56 181 THR A CA 1
ATOM 1362 C C . THR A 1 181 ? 1.662 13.203 3.220 1.00 80.56 181 THR A C 1
ATOM 1364 O O . THR A 1 181 ? 2.022 14.371 3.134 1.00 80.56 181 THR A O 1
ATOM 1367 N N . VAL A 1 182 ? 2.460 12.233 3.656 1.00 80.19 182 VAL A N 1
ATOM 1368 C CA . VAL A 1 182 ? 3.847 12.397 4.073 1.00 80.19 182 VAL A CA 1
ATOM 1369 C C . VAL A 1 182 ? 4.833 12.248 2.898 1.00 80.19 182 VAL A C 1
ATOM 1371 O O . VAL A 1 182 ? 5.910 12.841 2.950 1.00 80.19 182 VAL A O 1
ATOM 1374 N N . ILE A 1 183 ? 4.487 11.472 1.864 1.00 74.44 183 ILE A N 1
ATOM 1375 C CA . ILE A 1 183 ? 5.330 11.196 0.684 1.00 74.44 183 ILE A CA 1
ATOM 1376 C C . ILE A 1 183 ? 5.056 12.166 -0.484 1.00 74.44 183 ILE A C 1
ATOM 1378 O O . ILE A 1 183 ? 5.984 12.453 -1.241 1.00 74.44 183 ILE A O 1
ATOM 1382 N N . ALA A 1 184 ? 3.811 12.627 -0.648 1.00 69.94 184 ALA A N 1
ATOM 1383 C CA . ALA A 1 184 ? 3.367 13.543 -1.706 1.00 69.94 184 ALA A CA 1
ATOM 1384 C C . ALA A 1 184 ? 3.934 14.960 -1.539 1.00 69.94 184 ALA A C 1
ATOM 1386 O O . ALA A 1 184 ? 4.270 15.568 -2.582 1.00 69.94 184 ALA A O 1
#

Secondary structure (DSSP, 8-state):
--------SSHHHHHHHHHHHHHHHHHHHHHHHHHHHHHHHHHHTSTTHHHHHHHHT-EES-GGGT--EEHHHIIIIIHHHHHHHHHHHHHHHHHHHSGGGSHHHHHHHHHHHHHHHHHHHHHHHHHHTTSTTGGGGGGTTT---HHHHHHHHHHHGGGS-HHHHHHHHHHHHHHHHHHHHHH-

Nearest PDB structures (foldseek):
  4au5-assembly1_A  TM=8.891E-01  e=1.359E-06  Escherichia coli
  7s24-assembly1_A  TM=8.916E-01  e=1.942E-06  Escherichia coli
  7a0y-assembly1_B  TM=8.942E-01  e=5.116E-06  Salmonella enterica subsp. enterica serovar Typhimurium str. LT2
  7a0w-assembly1_B  TM=8.866E-01  e=1.280E-05  Salmonella enterica subsp. enterica serovar Typhimurium str. LT2